Protein AF-0000000077585029 (afdb_homodimer)

Structure (mmCIF, N/CA/C/O backbone):
data_AF-0000000077585029-model_v1
#
loop_
_entity.id
_entity.type
_entity.pdbx_description
1 polymer 'Uncharacterized protein'
#
loop_
_atom_site.group_PDB
_atom_site.id
_atom_site.type_symbol
_atom_site.label_atom_id
_atom_site.label_alt_id
_atom_site.label_comp_id
_atom_site.label_asym_id
_atom_site.label_entity_id
_atom_site.label_seq_id
_atom_site.pdbx_PDB_ins_code
_atom_site.Cartn_x
_atom_site.Cartn_y
_atom_site.Cartn_z
_atom_site.occupancy
_atom_site.B_iso_or_equiv
_atom_site.auth_seq_id
_atom_site.auth_comp_id
_atom_site.auth_asym_id
_atom_site.auth_atom_id
_atom_site.pdbx_PDB_model_num
ATOM 1 N N . MET A 1 1 ? -7.781 -3.672 -4.668 1 48.88 1 MET A N 1
ATOM 2 C CA . MET A 1 1 ? -7.523 -4.082 -3.289 1 48.88 1 MET A CA 1
ATOM 3 C C . MET A 1 1 ? -6.812 -2.977 -2.518 1 48.88 1 MET A C 1
ATOM 5 O O . MET A 1 1 ? -7.254 -2.586 -1.435 1 48.88 1 MET A O 1
ATOM 9 N N . GLY A 1 2 ? -5.664 -2.312 -3.135 1 58.34 2 GLY A N 1
ATOM 10 C CA . GLY A 1 2 ? -4.977 -1.187 -2.525 1 58.34 2 GLY A CA 1
ATOM 11 C C . GLY A 1 2 ? -5.867 0.028 -2.342 1 58.34 2 GLY A C 1
ATOM 12 O O . GLY A 1 2 ? -5.73 0.763 -1.361 1 58.34 2 GLY A O 1
ATOM 13 N N . ILE A 1 3 ? -6.879 -0.051 -3.121 1 67.81 3 ILE A N 1
ATOM 14 C CA . ILE A 1 3 ? -7.781 1.095 -3.125 1 67.81 3 ILE A CA 1
ATOM 15 C C . ILE A 1 3 ? -8.727 1.01 -1.93 1 67.81 3 ILE A C 1
ATOM 17 O O . ILE A 1 3 ? -9 2.018 -1.271 1 67.81 3 ILE A O 1
ATOM 21 N N . GLY A 1 4 ? -8.953 -0.22 -1.551 1 87.44 4 GLY A N 1
ATOM 22 C CA . GLY A 1 4 ? -9.898 -0.397 -0.456 1 87.44 4 GLY A CA 1
ATOM 23 C C . GLY A 1 4 ? -9.344 0.056 0.883 1 87.44 4 GLY A C 1
ATOM 24 O O . GLY A 1 4 ? -10.008 0.798 1.612 1 87.44 4 GLY A O 1
ATOM 25 N N . ALA A 1 5 ? -8.141 -0.296 1.045 1 92.12 5 ALA A N 1
ATOM 26 C CA . ALA A 1 5 ? -7.523 0.082 2.314 1 92.12 5 ALA A CA 1
ATOM 27 C C . ALA A 1 5 ? -7.32 1.593 2.396 1 92.12 5 ALA A C 1
ATOM 29 O O . ALA A 1 5 ? -7.551 2.199 3.445 1 92.12 5 ALA A O 1
ATOM 30 N N . SER A 1 6 ? -6.914 2.119 1.333 1 93.81 6 SER A N 1
ATOM 31 C CA . SER A 1 6 ? -6.684 3.559 1.279 1 93.81 6 SER A CA 1
ATOM 32 C C . SER A 1 6 ? -7.973 4.332 1.551 1 93.81 6 SER A C 1
ATOM 34 O O . SER A 1 6 ? -7.965 5.316 2.291 1 93.81 6 SER A O 1
ATOM 36 N N . LYS A 1 7 ? -9.023 3.895 1.017 1 94.38 7 LYS A N 1
ATOM 37 C CA . LYS A 1 7 ? -10.32 4.539 1.221 1 94.38 7 LYS A CA 1
ATOM 38 C C . LYS A 1 7 ? -10.773 4.414 2.674 1 94.38 7 LYS A C 1
ATOM 40 O O . LYS A 1 7 ? -11.305 5.367 3.244 1 94.38 7 LYS A O 1
ATOM 45 N N . ARG A 1 8 ? -10.57 3.338 3.238 1 94.81 8 ARG A N 1
ATOM 46 C CA . ARG A 1 8 ? -10.945 3.121 4.63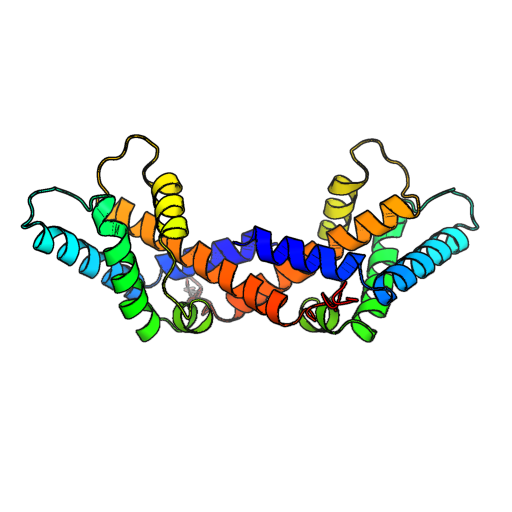3 1 94.81 8 ARG A CA 1
ATOM 47 C C . ARG A 1 8 ? -10.156 4.031 5.559 1 94.81 8 ARG A C 1
ATOM 49 O O . ARG A 1 8 ? -10.703 4.574 6.523 1 94.81 8 ARG A O 1
ATOM 56 N N . VAL A 1 9 ? -8.898 4.152 5.219 1 96.31 9 VAL A N 1
ATOM 57 C CA . VAL A 1 9 ? -8.047 5.047 6.004 1 96.31 9 VAL A CA 1
ATOM 58 C C . VAL A 1 9 ? -8.562 6.48 5.887 1 96.31 9 VAL A C 1
ATOM 60 O O . VAL A 1 9 ? -8.688 7.188 6.887 1 96.31 9 VAL A O 1
ATOM 63 N N . GLU A 1 10 ? -8.852 6.84 4.703 1 96.75 10 GLU A N 1
ATOM 64 C CA . GLU A 1 10 ? -9.367 8.18 4.445 1 96.75 10 GLU A CA 1
ATOM 65 C C . GLU A 1 10 ? -10.641 8.445 5.238 1 96.75 10 GLU A C 1
ATOM 67 O O . GLU A 1 10 ? -10.766 9.484 5.891 1 96.75 10 GLU A O 1
ATOM 72 N N . GLU A 1 11 ? -11.484 7.52 5.188 1 96.31 11 GLU A N 1
ATOM 73 C CA . GLU A 1 11 ? -12.75 7.652 5.891 1 96.31 11 GLU A CA 1
ATOM 74 C C . GLU A 1 11 ? -12.547 7.695 7.402 1 96.31 11 GLU A C 1
ATOM 76 O O . GLU A 1 11 ? -13.227 8.445 8.109 1 96.31 11 GLU A O 1
ATOM 81 N N . ALA A 1 12 ? -11.656 6.918 7.8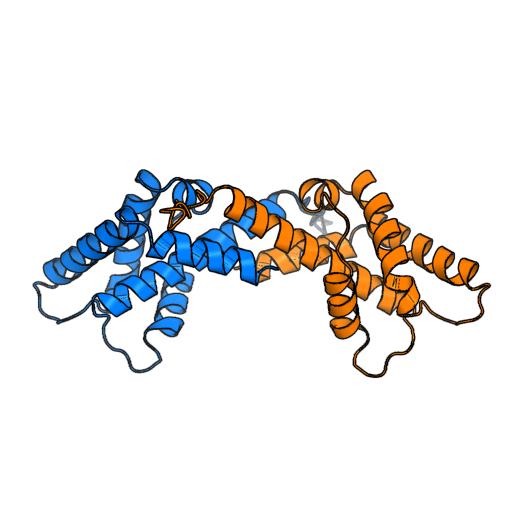24 1 96.25 12 ALA A N 1
ATOM 82 C CA . ALA A 1 12 ? -11.344 6.898 9.25 1 96.25 12 ALA A CA 1
ATOM 83 C C . ALA A 1 12 ? -10.82 8.258 9.719 1 96.25 12 ALA A C 1
ATOM 85 O O . ALA A 1 12 ? -11.188 8.727 10.797 1 96.25 12 ALA A O 1
ATOM 86 N N . LEU A 1 13 ? -10.023 8.859 8.93 1 97.25 13 LEU A N 1
ATOM 87 C CA . LEU A 1 13 ? -9.484 10.172 9.273 1 97.25 13 LEU A CA 1
ATOM 88 C C . LEU A 1 13 ? -10.578 11.234 9.25 1 97.25 13 LEU A C 1
ATOM 90 O O . LEU A 1 13 ? -10.727 12 10.203 1 97.25 13 LEU A O 1
ATOM 94 N N . ILE A 1 14 ? -11.375 11.211 8.266 1 97.19 14 ILE A N 1
ATOM 95 C CA . ILE A 1 14 ? -12.406 12.227 8.07 1 97.19 14 ILE A CA 1
ATOM 96 C C . ILE A 1 14 ? -13.445 12.125 9.18 1 97.19 14 ILE A C 1
ATOM 98 O O . ILE A 1 14 ? -13.961 13.148 9.641 1 97.19 14 ILE A O 1
ATOM 102 N N . SER A 1 15 ? -13.656 10.961 9.586 1 95.75 15 SER A N 1
ATOM 103 C CA . SER A 1 15 ? -14.711 10.75 10.57 1 95.75 15 SER A CA 1
ATOM 104 C C . SER A 1 15 ? -14.188 10.914 11.992 1 95.75 15 SER A C 1
ATOM 106 O O . SER A 1 15 ? -14.953 10.844 12.953 1 95.75 15 SER A O 1
ATOM 108 N N . SER A 1 16 ? -12.992 11.133 12.18 1 96.5 16 SER A N 1
ATOM 109 C CA . SER A 1 16 ? -12.375 11.234 13.492 1 96.5 16 SER A CA 1
ATOM 110 C C . SER A 1 16 ? -12.484 12.648 14.047 1 96.5 16 SER A C 1
ATOM 112 O O . SER A 1 16 ? -11.891 13.586 13.508 1 96.5 16 SER A O 1
ATOM 114 N N . PRO A 1 17 ? -13.156 12.797 15.125 1 96.94 17 PRO A N 1
ATOM 115 C CA . PRO A 1 17 ? -13.234 14.125 15.734 1 96.94 17 PRO A CA 1
ATOM 116 C C . PRO A 1 17 ? -11.867 14.648 16.188 1 96.94 17 PRO A C 1
ATOM 118 O O . PRO A 1 17 ? -11.625 15.852 16.141 1 96.94 17 PRO A O 1
ATOM 121 N N . VAL A 1 18 ? -11.023 13.711 16.578 1 97.12 18 VAL A N 1
ATOM 122 C CA . VAL A 1 18 ? -9.68 14.086 17.016 1 97.12 18 VAL A CA 1
ATOM 123 C C . VAL A 1 18 ? -8.906 14.656 15.82 1 97.12 18 VAL A C 1
ATOM 125 O O . VAL A 1 18 ? -8.188 15.656 15.961 1 97.12 18 VAL A O 1
ATOM 128 N N . PHE A 1 19 ? -9.078 14.055 14.711 1 98.19 19 PHE A N 1
ATOM 129 C CA . PHE A 1 19 ? -8.43 14.539 13.5 1 98.19 19 PHE A CA 1
ATOM 130 C C . PHE A 1 19 ? -8.938 15.922 13.125 1 98.19 19 PHE A C 1
ATOM 132 O O . PHE A 1 19 ? -8.148 16.812 12.82 1 98.19 19 PHE A O 1
ATOM 139 N N . ALA A 1 20 ? -10.164 16.109 13.195 1 98.19 20 ALA A N 1
ATOM 140 C CA . ALA A 1 20 ? -10.781 17.391 12.867 1 98.19 20 ALA A CA 1
ATOM 141 C C . ALA A 1 20 ? -10.297 18.484 13.805 1 98.19 20 ALA A C 1
ATOM 143 O O . ALA A 1 20 ? -9.938 19.578 13.359 1 98.19 20 ALA A O 1
ATOM 144 N N . ALA A 1 21 ? -10.289 18.125 15.016 1 98.56 21 ALA A N 1
ATOM 145 C CA . ALA A 1 21 ? -9.883 19.109 16.016 1 98.56 21 ALA A CA 1
ATOM 146 C C . ALA A 1 21 ? -8.414 19.5 15.828 1 98.56 21 ALA A C 1
ATOM 148 O O . ALA A 1 21 ? -8.062 20.672 15.961 1 98.56 21 ALA A O 1
ATOM 149 N N . ALA A 1 22 ? -7.582 18.531 15.547 1 98.62 22 ALA A N 1
ATOM 150 C CA . ALA A 1 22 ? -6.172 18.812 15.289 1 98.62 22 ALA A CA 1
ATOM 151 C C . ALA A 1 22 ? -6.004 19.734 14.078 1 98.62 22 ALA A C 1
ATOM 153 O O . ALA A 1 22 ? -5.207 20.672 14.109 1 98.62 22 ALA A O 1
ATOM 154 N N . CYS A 1 23 ? -6.758 19.484 13.094 1 98.81 23 CYS A N 1
ATOM 155 C CA . CYS A 1 23 ? -6.68 20.312 11.891 1 98.81 23 CYS A CA 1
ATOM 156 C C . CYS A 1 23 ? -7.105 21.734 12.188 1 98.81 23 CYS A C 1
ATOM 158 O O . CYS A 1 23 ? -6.449 22.688 11.75 1 98.81 23 CYS A O 1
ATOM 160 N N . GLU A 1 24 ? -8.148 21.859 12.883 1 98.75 24 GLU A N 1
ATOM 161 C CA . GLU A 1 24 ? -8.641 23.188 13.219 1 98.75 24 GLU A CA 1
ATOM 162 C C . GLU A 1 24 ? -7.641 23.953 14.07 1 98.75 24 GLU A C 1
ATOM 164 O O . GLU A 1 24 ? -7.375 25.125 13.82 1 98.75 24 GLU A O 1
ATOM 169 N N . SER A 1 25 ? -7.098 23.25 14.984 1 98.62 25 SER A N 1
ATOM 170 C CA . SER A 1 25 ? -6.129 23.891 15.875 1 98.62 25 SER A CA 1
ATOM 171 C C . SER A 1 25 ? -4.879 24.312 15.117 1 98.62 25 SER A C 1
ATOM 173 O O . SER A 1 25 ? -4.422 25.453 15.258 1 98.62 25 SER A O 1
ATOM 175 N N . VAL A 1 26 ? -4.316 23.5 14.336 1 98.75 26 VAL A N 1
ATOM 176 C CA . VAL A 1 26 ? -3.088 23.797 13.602 1 98.75 26 VAL A CA 1
ATOM 177 C C . VAL A 1 26 ? -3.359 24.875 12.555 1 98.75 26 VAL A C 1
ATOM 179 O O . VAL A 1 26 ? -2.52 25.75 12.32 1 98.75 26 VAL A O 1
ATOM 182 N N . TYR A 1 27 ? -4.508 24.828 12 1 98.56 27 TYR A N 1
ATOM 183 C CA . TYR A 1 27 ? -4.918 25.859 11.055 1 98.56 27 TYR A CA 1
ATOM 184 C C . TYR A 1 27 ? -4.91 27.234 11.711 1 98.56 27 TYR A C 1
ATOM 186 O O . TYR A 1 27 ? -4.305 28.172 11.188 1 98.56 27 TYR A O 1
ATOM 194 N N . GLU A 1 28 ? -5.52 27.297 12.828 1 98.25 28 GLU A N 1
ATOM 195 C CA . GLU A 1 28 ? -5.582 28.562 13.562 1 98.25 28 GLU A CA 1
ATOM 196 C C . GLU A 1 28 ? -4.191 29.031 13.977 1 98.25 28 GLU A C 1
ATOM 198 O O . GLU A 1 28 ? -3.891 30.219 13.93 1 98.25 28 GLU A O 1
ATOM 203 N N . ASP A 1 29 ? -3.389 28.078 14.398 1 98.19 29 ASP A N 1
ATOM 204 C CA . ASP A 1 29 ? -2.016 28.406 14.766 1 98.19 29 ASP A CA 1
ATOM 205 C C . ASP A 1 29 ? -1.262 29.016 13.594 1 98.19 29 ASP A C 1
ATOM 207 O O . ASP A 1 29 ? -0.496 29.969 13.766 1 98.19 29 ASP A O 1
ATOM 211 N N . CYS A 1 30 ? -1.471 28.484 12.438 1 98.06 30 CYS A N 1
ATOM 212 C CA . CYS A 1 30 ? -0.798 28.984 11.25 1 98.06 30 CYS A CA 1
ATOM 213 C C . CYS A 1 30 ? -1.229 30.422 10.945 1 98.06 30 CYS A C 1
ATOM 215 O O . CYS A 1 30 ? -0.399 31.266 10.609 1 98.06 30 CYS A O 1
ATOM 217 N N . LEU A 1 31 ? -2.49 30.672 11.078 1 97.81 31 LEU A N 1
ATOM 218 C CA . LEU A 1 31 ? -3.002 32 10.836 1 97.81 31 LEU A CA 1
ATOM 219 C C . LEU A 1 31 ? -2.475 33 11.875 1 97.81 31 LEU A C 1
ATOM 221 O O . LEU A 1 31 ? -2.068 34.094 11.531 1 97.81 31 LEU A O 1
ATOM 225 N N . ALA A 1 32 ? -2.488 32.531 13.086 1 97.31 32 ALA A N 1
ATOM 226 C CA . ALA A 1 32 ? -2.018 33.375 14.18 1 97.31 32 ALA A CA 1
ATOM 227 C C . ALA A 1 32 ? -0.542 33.719 14.008 1 97.31 32 ALA A C 1
ATOM 229 O O . ALA A 1 32 ? -0.131 34.875 14.258 1 97.31 32 ALA A O 1
ATOM 230 N N . GLU A 1 33 ? 0.246 32.75 13.594 1 96.38 33 GLU A N 1
ATOM 231 C CA . GLU A 1 33 ? 1.679 32.938 13.406 1 96.38 33 GLU A CA 1
ATOM 232 C C . GLU A 1 33 ? 1.948 33.969 12.312 1 96.38 33 GLU A C 1
ATOM 234 O O . GLU A 1 33 ? 2.949 34.688 12.359 1 96.38 33 GLU A O 1
ATOM 239 N N . ALA A 1 34 ? 1.009 34.062 11.398 1 94.56 34 ALA A N 1
ATOM 240 C CA . ALA A 1 34 ? 1.131 35.062 10.336 1 94.56 34 ALA A CA 1
ATOM 241 C C . ALA A 1 34 ? 0.378 36.344 10.688 1 94.56 34 ALA A C 1
ATOM 243 O O . ALA A 1 34 ? 0.151 37.188 9.82 1 94.56 34 ALA A O 1
ATOM 244 N N . GLN A 1 35 ? -0.011 36.375 11.945 1 94.25 35 GLN A N 1
ATOM 245 C CA . GLN A 1 35 ? -0.757 37.531 12.445 1 94.25 35 GLN A CA 1
ATOM 246 C C . GLN A 1 35 ? -2.014 37.781 11.617 1 94.25 35 GLN A C 1
ATOM 248 O O . GLN A 1 35 ? -2.393 38.938 11.375 1 94.25 35 GLN A O 1
ATOM 253 N N . HIS A 1 36 ? -2.58 36.719 11.156 1 92 36 HIS A N 1
ATOM 254 C CA . HIS A 1 36 ? -3.799 36.75 10.359 1 92 36 HIS A CA 1
ATOM 255 C C . HIS A 1 36 ? -3.625 37.625 9.117 1 92 36 HIS A C 1
ATOM 257 O O . HIS A 1 36 ? -4.574 38.281 8.672 1 92 36 HIS A O 1
ATOM 263 N N . ALA A 1 37 ? -2.436 37.688 8.594 1 92.06 37 ALA A N 1
ATOM 264 C CA . ALA A 1 37 ? -2.113 38.469 7.398 1 92.06 37 ALA A CA 1
ATOM 265 C C . ALA A 1 37 ? -2.75 37.844 6.156 1 92.06 37 ALA A C 1
ATOM 267 O O . ALA A 1 37 ? -2.949 38.531 5.152 1 92.06 37 ALA A O 1
ATOM 268 N N . PHE A 1 38 ? -3.104 36.594 6.23 1 91.06 38 PHE A N 1
ATOM 269 C CA . PHE A 1 38 ? -3.699 35.844 5.125 1 91.06 38 PHE A CA 1
ATOM 270 C C . PHE A 1 38 ? -4.973 35.156 5.57 1 91.06 38 PHE A C 1
ATOM 272 O O . PHE A 1 38 ? -5.125 34.812 6.746 1 91.06 38 PHE A O 1
ATOM 279 N N . ALA A 1 39 ? -5.828 34.875 4.688 1 90.44 39 ALA A N 1
ATOM 280 C CA . ALA A 1 39 ? -7.109 34.25 4.988 1 90.44 39 ALA A CA 1
ATOM 281 C C . ALA A 1 39 ? -6.969 32.75 5.066 1 90.44 39 ALA A C 1
ATOM 283 O O . ALA A 1 39 ? -7.887 32.031 5.512 1 90.44 39 ALA A O 1
ATOM 284 N N . GLY A 1 40 ? -5.68 32.219 4.668 1 96.25 40 GLY A N 1
ATOM 285 C CA . GLY A 1 40 ? -5.445 30.797 4.672 1 96.25 40 GLY A CA 1
ATOM 286 C C . GLY A 1 40 ? -3.996 30.422 4.926 1 96.25 40 GLY A C 1
ATOM 287 O O . GLY A 1 40 ? -3.156 31.297 5.145 1 96.25 40 GLY A O 1
ATOM 288 N N . VAL A 1 41 ? -3.76 29.172 4.973 1 97.56 41 VAL A N 1
ATOM 289 C CA . VAL A 1 41 ? -2.414 28.672 5.215 1 97.56 41 VAL A CA 1
ATOM 290 C C . VAL A 1 41 ? -1.613 28.688 3.916 1 97.56 41 VAL A C 1
ATOM 292 O O . VAL A 1 41 ? -2.051 28.141 2.9 1 97.56 41 VAL A O 1
ATOM 295 N N . ARG A 1 42 ? -0.502 29.281 3.99 1 96.12 42 ARG A N 1
ATOM 296 C CA . ARG A 1 42 ? 0.335 29.438 2.805 1 96.12 42 ARG A CA 1
ATOM 297 C C . ARG A 1 42 ? 1.227 28.219 2.609 1 96.12 42 ARG A C 1
ATOM 299 O O . ARG A 1 42 ? 1.537 27.5 3.568 1 96.12 42 ARG A O 1
ATOM 306 N N . PRO A 1 43 ? 1.688 28.031 1.343 1 95.19 43 PRO A N 1
ATOM 307 C CA . PRO A 1 43 ? 2.494 26.844 1.046 1 95.19 43 PRO A CA 1
ATOM 308 C C . PRO A 1 43 ? 3.754 26.75 1.904 1 95.19 43 PRO A C 1
ATOM 310 O O . PRO A 1 43 ? 4.133 25.672 2.344 1 95.19 43 PRO A O 1
ATOM 313 N N . TYR A 1 44 ? 4.383 27.844 2.24 1 94.81 44 TYR A N 1
ATOM 314 C CA . TYR A 1 44 ? 5.648 27.812 2.967 1 94.81 44 TYR A CA 1
ATOM 315 C C . TYR A 1 44 ? 5.43 27.438 4.426 1 94.81 44 TYR A C 1
ATOM 317 O O . TYR A 1 44 ? 6.379 27.078 5.129 1 94.81 44 TYR A O 1
ATOM 325 N N . GLN A 1 45 ? 4.184 27.484 4.879 1 97.62 45 GLN A N 1
ATOM 326 C CA . GLN A 1 45 ? 3.863 27.125 6.258 1 97.62 45 GLN A CA 1
ATOM 327 C C . GLN A 1 45 ? 3.604 25.625 6.398 1 97.62 45 GLN A C 1
ATOM 329 O O . GLN A 1 45 ? 3.576 25.109 7.512 1 97.62 45 GLN A O 1
ATOM 334 N N . LEU A 1 46 ? 3.416 24.969 5.324 1 97.81 46 LEU A N 1
ATOM 335 C CA . LEU A 1 46 ? 2.822 23.641 5.348 1 97.81 46 LEU A CA 1
ATOM 336 C C . LEU A 1 46 ? 3.791 22.625 5.945 1 97.81 46 LEU A C 1
ATOM 338 O O . LEU A 1 46 ? 3.367 21.625 6.535 1 97.81 46 LEU A O 1
ATOM 342 N N . GLY A 1 47 ? 5.059 22.828 5.797 1 98.25 47 GLY A N 1
ATOM 343 C CA . GLY A 1 47 ? 6.016 21.938 6.438 1 98.25 47 GLY A CA 1
ATOM 344 C C . GLY A 1 47 ? 5.875 21.906 7.949 1 98.25 47 GLY A C 1
ATOM 345 O O . GLY A 1 47 ? 5.766 20.828 8.539 1 98.25 47 GLY A O 1
ATOM 346 N N . ASP A 1 48 ? 5.836 23.078 8.492 1 98.25 48 ASP A N 1
ATOM 347 C CA . ASP A 1 48 ? 5.684 23.203 9.938 1 98.25 48 ASP A CA 1
ATOM 348 C C . ASP A 1 48 ? 4.301 22.734 10.383 1 98.25 48 ASP A C 1
ATOM 350 O O . ASP A 1 48 ? 4.164 22.094 11.43 1 98.25 48 ASP A O 1
ATOM 354 N N . ALA A 1 49 ? 3.318 23.047 9.602 1 98.75 49 ALA A N 1
ATOM 355 C CA . ALA A 1 49 ? 1.959 22.609 9.906 1 98.75 49 ALA A CA 1
ATOM 356 C C . ALA A 1 49 ? 1.876 21.078 9.953 1 98.75 49 ALA A C 1
ATOM 358 O O . ALA A 1 49 ? 1.258 20.516 10.859 1 98.75 49 ALA A O 1
ATOM 359 N N . ALA A 1 50 ? 2.527 20.453 9.039 1 98.81 50 ALA A N 1
ATOM 360 C CA . ALA A 1 50 ? 2.537 18.984 8.984 1 98.81 50 ALA A CA 1
ATOM 361 C C . ALA A 1 50 ? 3.221 18.406 10.211 1 98.81 50 ALA A C 1
ATOM 363 O O . ALA A 1 50 ? 2.762 17.391 10.766 1 98.81 50 ALA A O 1
ATOM 364 N N . ASP A 1 51 ? 4.27 19.031 10.641 1 98.75 51 ASP A N 1
ATOM 365 C CA . ASP A 1 51 ? 4.965 18.578 11.844 1 98.75 51 ASP A CA 1
ATOM 366 C C . ASP A 1 51 ? 4.059 18.672 13.07 1 98.75 51 ASP A C 1
ATOM 368 O O . ASP A 1 51 ? 4.027 17.766 13.898 1 98.75 51 ASP A O 1
ATOM 372 N N . ARG A 1 52 ? 3.357 19.734 13.156 1 98.75 52 ARG A N 1
ATOM 373 C CA . ARG A 1 52 ? 2.453 19.938 14.281 1 98.75 52 ARG A CA 1
ATOM 374 C C . ARG A 1 52 ? 1.3 18.938 14.242 1 98.75 52 ARG A C 1
ATOM 376 O O . ARG A 1 52 ? 0.904 18.406 15.281 1 98.75 52 ARG A O 1
ATOM 383 N N . LEU A 1 53 ? 0.789 18.75 13.039 1 98.88 53 LEU A N 1
ATOM 384 C CA . LEU A 1 53 ? -0.258 17.75 12.883 1 98.88 53 LEU A CA 1
ATOM 385 C C . LEU A 1 53 ? 0.242 16.375 13.32 1 98.88 53 LEU A C 1
ATOM 387 O O . LEU A 1 53 ? -0.453 15.648 14.039 1 98.88 53 LEU A O 1
ATOM 391 N N . HIS A 1 54 ? 1.396 16 12.891 1 98.88 54 HIS A N 1
ATOM 392 C CA . HIS A 1 54 ? 1.951 14.703 13.234 1 98.88 54 HIS A CA 1
ATOM 393 C C . HIS A 1 54 ? 2.082 14.547 14.742 1 98.88 54 HIS A C 1
ATOM 395 O O . HIS A 1 54 ? 1.725 13.5 15.297 1 98.88 54 HIS A O 1
ATOM 401 N N . ALA A 1 55 ? 2.605 15.562 15.383 1 98.62 55 ALA A N 1
ATOM 402 C CA . ALA A 1 55 ? 2.771 15.523 16.828 1 98.62 55 ALA A CA 1
ATOM 403 C C . ALA A 1 55 ? 1.43 15.32 17.531 1 98.62 55 ALA A C 1
ATOM 405 O O . ALA A 1 55 ? 1.307 14.477 18.422 1 98.62 55 ALA A O 1
ATOM 406 N N . ALA A 1 56 ? 0.439 16.062 17.078 1 98.38 56 ALA A N 1
ATOM 407 C CA . ALA A 1 56 ? -0.885 15.984 17.688 1 98.38 56 ALA A CA 1
ATOM 408 C C . ALA A 1 56 ? -1.521 14.625 17.422 1 98.38 56 ALA A C 1
ATOM 410 O O . ALA A 1 56 ? -2.053 13.992 18.344 1 98.38 56 ALA A O 1
ATOM 411 N N . LEU A 1 57 ? -1.381 14.203 16.266 1 98.38 57 LEU A N 1
ATOM 412 C CA . LEU A 1 57 ? -2.072 12.984 15.852 1 98.38 57 LEU A CA 1
ATOM 413 C C . LEU A 1 57 ? -1.349 11.75 16.375 1 98.38 57 LEU A C 1
ATOM 415 O O . LEU A 1 57 ? -1.985 10.742 16.703 1 98.38 57 LEU A O 1
ATOM 419 N N . SER A 1 58 ? -0.046 11.758 16.406 1 98.06 58 SER A N 1
ATOM 420 C CA . SER A 1 58 ? 0.715 10.625 16.938 1 98.06 58 SER A CA 1
ATOM 421 C C . SER A 1 58 ? 0.375 10.359 18.391 1 98.06 58 SER A C 1
ATOM 423 O O . SER A 1 58 ? 0.436 9.219 18.859 1 98.06 58 SER A O 1
ATOM 425 N N . HIS A 1 59 ? 0.022 11.352 19 1 96.56 59 HIS A N 1
ATOM 426 C CA . HIS A 1 59 ? -0.347 11.234 20.406 1 96.56 59 HIS A CA 1
ATOM 427 C C . HIS A 1 59 ? -1.758 10.672 20.562 1 96.56 59 HIS A C 1
ATOM 429 O O . HIS A 1 59 ? -2.018 9.875 21.453 1 96.56 59 HIS A O 1
ATOM 435 N N . SER A 1 60 ? -2.635 10.977 19.656 1 96.19 60 SER A N 1
ATOM 436 C CA . SER A 1 60 ? -4.055 10.781 19.922 1 96.19 60 SER A CA 1
ATOM 437 C C . SER A 1 60 ? -4.629 9.656 19.062 1 96.19 60 SER A C 1
ATOM 439 O O . SER A 1 60 ? -5.672 9.094 19.391 1 96.19 60 SER A O 1
ATOM 441 N N . LEU A 1 61 ? -3.996 9.398 17.891 1 96.06 61 LEU A N 1
ATOM 442 C CA . LEU A 1 61 ? -4.543 8.414 16.969 1 96.06 61 LEU A CA 1
ATOM 443 C C . LEU A 1 61 ? -3.598 7.227 16.812 1 96.06 61 LEU A C 1
ATOM 445 O O . LEU A 1 61 ? -2.551 7.336 16.172 1 96.06 61 LEU A O 1
ATOM 449 N N . PRO A 1 62 ? -3.965 6.094 17.344 1 95.44 62 PRO A N 1
ATOM 450 C CA . PRO A 1 62 ? -3.109 4.906 17.25 1 95.44 62 PRO A CA 1
ATOM 451 C C . PRO A 1 62 ? -2.725 4.578 15.812 1 95.44 62 PRO A C 1
ATOM 453 O O . PRO A 1 62 ? -1.607 4.121 15.555 1 95.44 62 PRO A O 1
ATOM 456 N N . LEU A 1 63 ? -3.619 4.848 14.844 1 95.62 63 LEU A N 1
ATOM 457 C CA . LEU A 1 63 ? -3.365 4.59 13.43 1 95.62 63 LEU A CA 1
ATOM 458 C C . LEU A 1 63 ? -2.15 5.371 12.945 1 95.62 63 LEU A C 1
ATOM 460 O O . LEU A 1 63 ? -1.306 4.828 12.227 1 95.62 63 LEU A O 1
ATOM 464 N N . VAL A 1 64 ? -2.07 6.602 13.336 1 97.62 64 VAL A N 1
ATOM 465 C CA . VAL A 1 64 ? -0.954 7.445 12.922 1 97.62 64 VAL A CA 1
ATOM 466 C C . VAL A 1 64 ? 0.302 7.059 13.703 1 97.62 64 VAL A C 1
ATOM 468 O O . VAL A 1 64 ? 1.387 6.945 13.125 1 97.62 64 VAL A O 1
ATOM 471 N N . ARG A 1 65 ? 0.172 6.785 14.953 1 97.25 65 ARG A N 1
ATOM 472 C CA . ARG A 1 65 ? 1.299 6.402 15.797 1 97.25 65 ARG A CA 1
ATOM 473 C C . ARG A 1 65 ? 1.974 5.141 15.266 1 97.25 65 ARG A C 1
ATOM 475 O O . ARG A 1 65 ? 3.203 5.043 15.273 1 97.25 65 ARG A O 1
ATOM 482 N N . ARG A 1 66 ? 1.226 4.266 14.805 1 96.44 66 ARG A N 1
ATOM 483 C CA . ARG A 1 66 ? 1.731 2.959 14.391 1 96.44 66 ARG A CA 1
ATOM 484 C C . ARG A 1 66 ? 2.355 3.023 13 1 96.44 66 ARG A C 1
ATOM 486 O O . ARG A 1 66 ? 3.412 2.436 12.766 1 96.44 66 ARG A O 1
ATOM 493 N N . TRP A 1 67 ? 1.726 3.764 12.164 1 96.62 67 TRP A N 1
ATOM 494 C CA . TRP A 1 67 ? 2.092 3.613 10.758 1 96.62 67 TRP A CA 1
ATOM 495 C C . TRP A 1 67 ? 2.9 4.812 10.273 1 96.62 67 TRP A C 1
ATOM 497 O O . TRP A 1 67 ? 3.518 4.766 9.203 1 96.62 67 TRP A O 1
ATOM 507 N N . VAL A 1 68 ? 2.936 5.836 11.094 1 97.5 68 VAL A N 1
ATOM 508 C CA . VAL A 1 68 ? 3.674 7.039 10.719 1 97.5 68 VAL A CA 1
ATOM 509 C C . VAL A 1 68 ? 4.594 7.461 11.867 1 97.5 68 VAL A C 1
ATOM 511 O O . VAL A 1 68 ? 4.391 8.508 12.477 1 97.5 68 VAL A O 1
ATOM 514 N N . PRO A 1 69 ? 5.629 6.742 12.055 1 96.81 69 PRO A N 1
ATOM 515 C CA . PRO A 1 69 ? 6.488 7 13.211 1 96.81 69 PRO A CA 1
ATOM 516 C C . PRO A 1 69 ? 7.277 8.305 13.086 1 96.81 69 PRO A C 1
ATOM 518 O O . PRO A 1 69 ? 7.699 8.875 14.094 1 96.81 69 PRO A O 1
ATOM 521 N N . LEU A 1 70 ? 7.488 8.727 11.859 1 97.56 70 LEU A N 1
ATOM 522 C CA . LEU A 1 70 ? 8.195 9.977 11.602 1 97.56 70 LEU A CA 1
ATOM 523 C C . LEU A 1 70 ? 7.309 10.961 10.836 1 97.56 70 LEU A C 1
ATOM 525 O O . LEU A 1 70 ? 6.438 10.547 10.07 1 97.56 70 LEU A O 1
ATOM 529 N N . PRO A 1 71 ? 7.539 12.195 11.039 1 98 71 PRO A N 1
ATOM 530 C CA . PRO A 1 71 ? 6.738 13.172 10.289 1 98 71 PRO A CA 1
ATOM 531 C C . PRO A 1 71 ? 6.93 13.055 8.781 1 98 71 PRO A C 1
ATOM 533 O O . PRO A 1 71 ? 8.031 12.758 8.32 1 98 71 PRO A O 1
ATOM 536 N N . PRO A 1 72 ? 5.871 13.297 8.039 1 97.56 72 PRO A N 1
ATOM 537 C CA . PRO A 1 72 ? 6.023 13.258 6.582 1 97.56 72 PRO A CA 1
ATOM 538 C C . PRO A 1 72 ? 7.059 14.258 6.07 1 97.56 72 PRO A C 1
ATOM 540 O O . PRO A 1 72 ? 7.07 15.414 6.5 1 97.56 72 PRO A O 1
ATOM 543 N N . PRO A 1 73 ? 7.906 13.82 5.227 1 96.75 73 PRO A N 1
ATOM 544 C CA . PRO A 1 73 ? 8.93 14.727 4.703 1 96.75 73 PRO A CA 1
ATOM 545 C C . PRO A 1 73 ? 8.352 15.812 3.801 1 96.75 73 PRO A C 1
ATOM 547 O O . PRO A 1 73 ? 7.223 15.695 3.328 1 96.75 73 PRO A O 1
ATOM 550 N N . ARG A 1 74 ? 9.109 16.781 3.447 1 96.62 74 ARG A N 1
ATOM 551 C CA . ARG A 1 74 ? 8.688 17.953 2.689 1 96.62 74 ARG A CA 1
ATOM 552 C C . ARG A 1 74 ? 8.172 17.562 1.308 1 96.62 74 ARG A C 1
ATOM 554 O O . ARG A 1 74 ? 7.23 18.156 0.794 1 96.62 74 ARG A O 1
ATOM 561 N N . GLN A 1 75 ? 8.797 16.578 0.723 1 95.81 75 GLN A N 1
ATOM 562 C CA . GLN A 1 75 ? 8.375 16.141 -0.606 1 95.81 75 GLN A CA 1
ATOM 563 C C . GLN A 1 75 ? 6.941 15.633 -0.591 1 95.81 75 GLN A C 1
ATOM 565 O O . GLN A 1 75 ? 6.176 15.883 -1.526 1 95.81 75 GLN A O 1
ATOM 570 N N . GLU A 1 76 ? 6.629 14.898 0.502 1 96.62 76 GLU A N 1
ATOM 571 C CA . GLU A 1 76 ? 5.273 14.375 0.63 1 96.62 76 GLU A CA 1
ATOM 572 C C . GLU A 1 76 ? 4.273 15.492 0.912 1 96.62 76 GLU A C 1
ATOM 574 O O . GLU A 1 76 ? 3.129 15.438 0.454 1 96.62 76 GLU A O 1
ATOM 579 N N . VAL A 1 77 ? 4.699 16.469 1.64 1 97.31 77 VAL A N 1
ATOM 580 C CA . VAL A 1 77 ? 3.869 17.641 1.927 1 97.31 77 VAL A CA 1
ATOM 581 C C . VAL A 1 77 ? 3.543 18.375 0.629 1 97.31 77 VAL A C 1
ATOM 583 O O . VAL A 1 77 ? 2.385 18.703 0.372 1 97.31 77 VAL A O 1
ATOM 586 N N . ASP A 1 78 ? 4.539 18.562 -0.202 1 94.44 78 ASP A N 1
ATOM 587 C CA . ASP A 1 78 ? 4.359 19.25 -1.475 1 94.44 78 ASP A CA 1
ATOM 588 C C . ASP A 1 78 ? 3.424 18.469 -2.396 1 94.44 78 ASP A C 1
ATOM 590 O O . ASP A 1 78 ? 2.576 19.062 -3.072 1 94.44 78 ASP A O 1
ATOM 594 N N . LYS A 1 79 ? 3.543 17.172 -2.406 1 94.69 79 LYS A N 1
ATOM 595 C CA . LYS A 1 79 ? 2.68 16.328 -3.23 1 94.69 79 LYS A CA 1
ATOM 596 C C . LYS A 1 79 ? 1.221 16.453 -2.795 1 94.69 79 LYS A C 1
ATOM 598 O O . LYS A 1 79 ? 0.325 16.562 -3.631 1 94.69 79 LYS A O 1
ATOM 603 N N . ALA A 1 80 ? 1.062 16.375 -1.485 1 96.25 80 ALA A N 1
ATOM 604 C CA . ALA A 1 80 ? -0.296 16.469 -0.96 1 96.25 80 ALA A CA 1
ATOM 605 C C . ALA A 1 80 ? -0.923 17.812 -1.315 1 96.25 80 ALA A C 1
ATOM 607 O O . ALA A 1 80 ? -2.096 17.891 -1.694 1 96.25 80 ALA A O 1
ATOM 608 N N . PHE A 1 81 ? -0.134 18.859 -1.208 1 96.12 81 PHE A N 1
ATOM 609 C CA . PHE A 1 81 ? -0.621 20.188 -1.549 1 96.12 81 PHE A CA 1
ATOM 610 C C . PHE A 1 81 ? -1.033 20.25 -3.014 1 96.12 81 PHE A C 1
ATOM 612 O O . PHE A 1 81 ? -2.113 20.75 -3.338 1 96.12 81 PHE A O 1
ATOM 619 N N . CYS A 1 82 ? -0.24 19.75 -3.912 1 94.56 82 CYS A N 1
ATOM 620 C CA . CYS A 1 82 ? -0.511 19.781 -5.344 1 94.56 82 CYS A CA 1
ATOM 621 C C . CYS A 1 82 ? -1.776 19 -5.676 1 94.56 82 CYS A C 1
ATOM 623 O O . CYS A 1 82 ? -2.541 19.391 -6.559 1 94.56 82 CYS A O 1
ATOM 625 N N . ARG A 1 83 ? -2.002 18 -4.938 1 93.75 83 ARG A N 1
ATOM 626 C CA . ARG A 1 83 ? -3.154 17.141 -5.199 1 93.75 83 ARG A CA 1
ATOM 627 C C . ARG A 1 83 ? -4.453 17.828 -4.785 1 93.75 83 ARG A C 1
ATOM 629 O O . ARG A 1 83 ? -5.484 17.656 -5.438 1 93.75 83 ARG A O 1
ATOM 636 N N . VAL A 1 84 ? -4.371 18.578 -3.787 1 94.44 84 VAL A N 1
ATOM 637 C CA . VAL A 1 84 ? -5.586 19.141 -3.213 1 94.44 84 VAL A CA 1
ATOM 638 C C . VAL A 1 84 ? -5.832 20.531 -3.807 1 94.44 84 VAL A C 1
ATOM 640 O O . VAL A 1 84 ? -6.969 20.875 -4.133 1 94.44 84 VAL A O 1
ATOM 643 N N . ALA A 1 85 ? -4.871 21.484 -3.713 1 88.31 85 ALA A N 1
ATOM 644 C CA . ALA A 1 85 ? -5.035 22.891 -4.039 1 88.31 85 ALA A CA 1
ATOM 645 C C . ALA A 1 85 ? -4.922 23.125 -5.543 1 88.31 85 ALA A C 1
ATOM 647 O O . ALA A 1 85 ? -5.48 24.094 -6.07 1 88.31 85 ALA A O 1
ATOM 648 N N . GLY A 1 86 ? -4.434 22.188 -6.355 1 77.38 86 GLY A N 1
ATOM 649 C CA . GLY A 1 86 ? -4.203 22.453 -7.77 1 77.38 86 GLY A CA 1
ATOM 650 C C . GLY A 1 86 ? -3.123 23.484 -8.016 1 77.38 86 GLY A C 1
ATOM 651 O O . GLY A 1 86 ? -2.678 24.156 -7.086 1 77.38 86 GLY A O 1
ATOM 652 N N . ALA A 1 87 ? -2.717 23.828 -9.086 1 71.94 87 ALA A N 1
ATOM 653 C CA . ALA A 1 87 ? -1.591 24.656 -9.516 1 71.94 87 ALA A CA 1
ATOM 654 C C . ALA A 1 87 ? -1.844 26.125 -9.203 1 71.94 87 ALA A C 1
ATOM 656 O O . ALA A 1 87 ? -0.903 26.891 -8.953 1 71.94 87 ALA A O 1
ATOM 657 N N . SER A 1 88 ? -2.973 26.516 -8.953 1 77.69 88 SER A N 1
ATOM 658 C CA . SER A 1 88 ? -3.236 27.938 -8.883 1 77.69 88 SER A CA 1
ATOM 659 C C . SER A 1 88 ? -3.582 28.375 -7.457 1 77.69 88 SER A C 1
ATOM 661 O O . SER A 1 88 ? -3.777 29.562 -7.188 1 77.69 88 SER A O 1
ATOM 663 N N . ALA A 1 89 ? -3.525 27.484 -6.562 1 81.25 89 ALA A N 1
ATOM 664 C CA . ALA A 1 89 ? -3.943 27.844 -5.211 1 81.25 89 ALA A CA 1
ATOM 665 C C . ALA A 1 89 ? -2.811 28.531 -4.453 1 81.25 89 ALA A C 1
ATOM 667 O O . ALA A 1 89 ? -1.655 28.109 -4.535 1 81.25 89 ALA A O 1
ATOM 668 N N . ASP A 1 90 ? -3.137 29.672 -3.828 1 88.88 90 ASP A N 1
ATOM 669 C CA . ASP A 1 90 ? -2.117 30.406 -3.094 1 88.88 90 ASP A CA 1
ATOM 670 C C . ASP A 1 90 ? -2.191 30.125 -1.598 1 88.88 90 ASP A C 1
ATOM 672 O O . ASP A 1 90 ? -1.249 30.406 -0.856 1 88.88 90 ASP A O 1
ATOM 676 N N . ALA A 1 91 ? -3.293 29.656 -1.154 1 93.88 91 ALA A N 1
ATOM 677 C CA . ALA A 1 91 ? -3.484 29.344 0.259 1 93.88 91 ALA A CA 1
ATOM 678 C C . ALA A 1 91 ? -4.574 28.281 0.444 1 93.88 91 ALA A C 1
ATOM 680 O O . ALA A 1 91 ? -5.41 28.094 -0.439 1 93.88 91 ALA A O 1
ATOM 681 N N . LEU A 1 92 ? -4.566 27.672 1.624 1 96.81 92 LEU A N 1
ATOM 682 C CA . LEU A 1 92 ? -5.594 26.703 1.964 1 96.81 92 LEU A CA 1
ATOM 683 C C . LEU A 1 92 ? -6.527 27.234 3.043 1 96.81 92 LEU A C 1
ATOM 685 O O . LEU A 1 92 ? -6.082 27.562 4.148 1 96.81 92 LEU A O 1
ATOM 689 N N . HIS A 1 93 ? -7.75 27.312 2.645 1 96.31 93 HIS A N 1
ATOM 690 C CA . HIS A 1 93 ? -8.734 27.547 3.695 1 96.31 93 HIS A CA 1
ATOM 691 C C . HIS A 1 93 ? -9.031 26.281 4.477 1 96.31 93 HIS A C 1
ATOM 693 O O . HIS A 1 93 ? -8.508 25.203 4.152 1 96.31 93 HIS A O 1
ATOM 699 N N . LEU A 1 94 ? -9.805 26.422 5.492 1 97.44 94 LEU A N 1
ATOM 700 C CA . LEU A 1 94 ? -9.938 25.344 6.461 1 97.44 94 LEU A CA 1
ATOM 701 C C . LEU A 1 94 ? -10.414 24.062 5.785 1 97.44 94 LEU A C 1
ATOM 703 O O . LEU A 1 94 ? -9.836 23 5.988 1 97.44 94 LEU A O 1
ATOM 707 N N . PRO A 1 95 ? -11.445 24.094 4.883 1 96.38 95 PRO A N 1
ATOM 708 C CA . PRO A 1 95 ? -11.867 22.844 4.25 1 96.38 95 PRO A CA 1
ATOM 709 C C . PRO A 1 95 ? -10.766 22.219 3.402 1 96.38 95 PRO A C 1
ATOM 711 O O . PRO A 1 95 ? -10.594 20.984 3.422 1 96.38 95 PRO A O 1
ATOM 714 N N . GLU A 1 96 ? -10.023 23.078 2.73 1 96.56 96 GLU A N 1
ATOM 715 C CA . GLU A 1 96 ? -8.914 22.578 1.919 1 96.56 96 GLU A CA 1
ATOM 716 C C . GLU A 1 96 ? -7.77 22.078 2.795 1 96.56 96 GLU A C 1
ATOM 718 O O . GLU A 1 96 ? -7.074 21.125 2.43 1 96.56 96 GLU A O 1
ATOM 723 N N . PHE A 1 97 ? -7.555 22.75 3.91 1 98.06 97 PHE A N 1
ATOM 724 C CA . PHE A 1 97 ? -6.504 22.328 4.832 1 98.06 97 PHE A CA 1
ATOM 725 C C . PHE A 1 97 ? -6.797 20.953 5.398 1 98.06 97 PHE A C 1
ATOM 727 O O . PHE A 1 97 ? -5.895 20.109 5.512 1 98.06 97 PHE A O 1
ATOM 734 N N . LYS A 1 98 ? -8.055 20.734 5.684 1 98.5 98 LYS A N 1
ATOM 735 C CA . LYS A 1 98 ? -8.453 19.406 6.156 1 98.5 98 LYS A CA 1
ATOM 736 C C . LYS A 1 98 ? -8.25 18.359 5.07 1 98.5 98 LYS A C 1
ATOM 738 O O . LYS A 1 98 ? -7.785 17.25 5.355 1 98.5 98 LYS A O 1
ATOM 743 N N . ALA A 1 99 ? -8.586 18.703 3.879 1 98.12 99 ALA A N 1
ATOM 744 C CA . ALA A 1 99 ? -8.383 17.797 2.75 1 98.12 99 ALA A CA 1
ATOM 745 C C . ALA A 1 99 ? -6.898 17.5 2.551 1 98.12 99 ALA A C 1
ATOM 747 O O . ALA A 1 99 ? -6.52 16.359 2.287 1 98.12 99 ALA A O 1
ATOM 748 N N . PHE A 1 100 ? -6.094 18.531 2.691 1 98 100 PHE A N 1
ATOM 749 C CA . PHE A 1 100 ? -4.645 18.406 2.611 1 98 100 PHE A CA 1
ATOM 750 C C . PHE A 1 100 ? -4.129 17.453 3.682 1 98 100 PHE A C 1
ATOM 752 O O . PHE A 1 100 ? -3.338 16.547 3.391 1 98 100 PHE A O 1
ATOM 759 N N . ALA A 1 101 ? -4.535 17.672 4.879 1 98.81 101 ALA A N 1
ATOM 760 C CA . ALA A 1 101 ? -4.109 16.828 5.984 1 98.81 101 ALA A CA 1
ATOM 761 C C . ALA A 1 101 ? -4.539 15.375 5.758 1 98.81 101 ALA A C 1
ATOM 763 O O . ALA A 1 101 ? -3.754 14.445 5.977 1 98.81 101 ALA A O 1
ATOM 764 N N . THR A 1 102 ? -5.754 15.203 5.281 1 98.69 102 THR A N 1
ATOM 765 C CA . THR A 1 102 ? -6.27 13.867 5.004 1 98.69 102 THR A CA 1
ATOM 766 C C . THR A 1 102 ? -5.418 13.172 3.943 1 98.69 102 THR A C 1
ATOM 768 O O . THR A 1 102 ? -5.008 12.023 4.125 1 98.69 102 THR A O 1
ATOM 771 N N . GLU A 1 103 ? -5.113 13.852 2.898 1 98.19 103 GLU A N 1
ATOM 772 C CA . GLU A 1 103 ? -4.289 13.312 1.823 1 98.19 103 GLU A CA 1
ATOM 773 C C . GLU A 1 103 ? -2.895 12.953 2.326 1 98.19 103 GLU A C 1
ATOM 775 O O . GLU A 1 103 ? -2.373 11.883 2.012 1 98.19 103 GLU A O 1
ATOM 780 N N . LEU A 1 104 ? -2.336 13.82 3.064 1 98.5 104 LEU A N 1
ATOM 781 C CA . LEU A 1 104 ? -0.973 13.656 3.559 1 98.5 104 LEU A CA 1
ATOM 782 C C . LEU A 1 104 ? -0.863 12.438 4.461 1 98.5 104 LEU A C 1
ATOM 784 O O . LEU A 1 104 ? 0.014 11.594 4.27 1 98.5 104 LEU A O 1
ATOM 788 N N . PHE A 1 105 ? -1.75 12.305 5.352 1 98.5 105 PHE A N 1
ATOM 789 C CA . PHE A 1 105 ? -1.603 11.242 6.344 1 98.5 105 PHE A CA 1
ATOM 790 C C . PHE A 1 105 ? -2.139 9.922 5.809 1 98.5 105 PHE A C 1
ATOM 792 O O . PHE A 1 105 ? -1.646 8.852 6.172 1 98.5 105 PHE A O 1
ATOM 799 N N . ARG A 1 106 ? -3.145 9.992 4.945 1 97.38 106 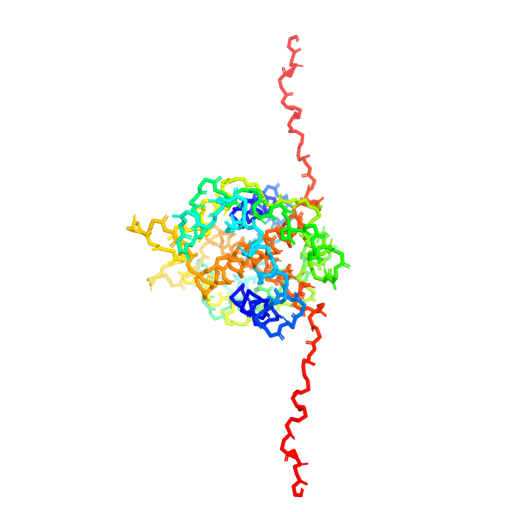ARG A N 1
ATOM 800 C CA . ARG A 1 106 ? -3.521 8.766 4.25 1 97.38 106 ARG A CA 1
ATOM 801 C C . ARG A 1 106 ? -2.336 8.18 3.494 1 97.38 106 ARG A C 1
ATOM 803 O O . ARG A 1 106 ? -2.035 6.988 3.629 1 97.38 106 ARG A O 1
ATOM 810 N N . ALA A 1 107 ? -1.687 9.047 2.762 1 96.69 107 ALA A N 1
ATOM 811 C CA . ALA A 1 107 ? -0.532 8.609 1.983 1 96.69 107 ALA A CA 1
ATOM 812 C C . ALA A 1 107 ? 0.584 8.102 2.893 1 96.69 107 ALA A C 1
ATOM 814 O O . ALA A 1 107 ? 1.236 7.102 2.588 1 96.69 107 ALA A O 1
ATOM 815 N N . ALA A 1 108 ? 0.794 8.805 3.955 1 97.5 108 ALA A N 1
ATOM 816 C CA . ALA A 1 108 ? 1.857 8.43 4.883 1 97.5 108 ALA A CA 1
ATOM 817 C C . ALA A 1 108 ? 1.568 7.07 5.523 1 97.5 108 ALA A C 1
ATOM 819 O O . ALA A 1 108 ? 2.473 6.25 5.684 1 97.5 108 ALA A O 1
ATOM 820 N N . ILE A 1 109 ? 0.363 6.855 5.891 1 96.88 109 ILE A N 1
ATOM 821 C CA . ILE A 1 109 ? -0.038 5.594 6.504 1 96.88 109 ILE A CA 1
ATOM 822 C C . ILE A 1 109 ? 0.154 4.453 5.508 1 96.88 109 ILE A C 1
ATOM 824 O O . ILE A 1 109 ? 0.739 3.42 5.844 1 96.88 109 ILE A O 1
ATOM 828 N N . MET A 1 110 ? -0.263 4.668 4.316 1 95 110 MET A N 1
ATOM 829 C CA . MET A 1 110 ? -0.105 3.637 3.295 1 95 110 MET A CA 1
ATOM 830 C C . MET A 1 110 ? 1.371 3.365 3.021 1 95 110 MET A C 1
ATOM 832 O O . MET A 1 110 ? 1.762 2.223 2.779 1 95 110 MET A O 1
ATOM 836 N N . ALA A 1 111 ? 2.139 4.43 3.033 1 94.56 111 ALA A N 1
ATOM 837 C CA . ALA A 1 111 ? 3.58 4.266 2.861 1 94.56 111 ALA A CA 1
ATOM 838 C C . ALA A 1 111 ? 4.18 3.459 4.012 1 94.56 111 ALA A C 1
ATOM 840 O O . ALA A 1 111 ? 5.082 2.643 3.801 1 94.56 111 ALA A O 1
ATOM 841 N N . GLY A 1 112 ? 3.664 3.75 5.176 1 95.5 112 GLY A N 1
ATOM 842 C CA . GLY A 1 112 ? 4.109 2.975 6.32 1 95.5 112 GLY A CA 1
ATOM 843 C C . GLY A 1 112 ? 3.834 1.489 6.18 1 95.5 112 GLY A C 1
ATOM 844 O O . GLY A 1 112 ? 4.672 0.661 6.543 1 95.5 112 GLY A O 1
ATOM 845 N N . ALA A 1 113 ? 2.723 1.188 5.707 1 94.44 113 ALA A N 1
ATOM 846 C CA . ALA A 1 113 ? 2.373 -0.205 5.445 1 94.44 113 ALA A CA 1
ATOM 847 C C . ALA A 1 113 ? 3.348 -0.838 4.457 1 94.44 113 ALA A C 1
ATOM 849 O O . ALA A 1 113 ? 3.801 -1.968 4.66 1 94.44 113 ALA A O 1
ATOM 850 N N . GLY A 1 114 ? 3.633 -0.166 3.404 1 94.88 114 GLY A N 1
ATOM 851 C CA . GLY A 1 114 ? 4.617 -0.645 2.447 1 94.88 114 GLY A CA 1
ATOM 852 C C . GLY A 1 114 ? 5.996 -0.838 3.053 1 94.88 114 GLY A C 1
ATOM 853 O O . GLY A 1 114 ? 6.68 -1.815 2.748 1 94.88 114 GLY A O 1
ATOM 854 N N . ALA A 1 115 ? 6.355 0.076 3.932 1 94.19 115 ALA A N 1
ATOM 855 C CA . ALA A 1 115 ? 7.66 -0.016 4.582 1 94.19 115 ALA A CA 1
ATOM 856 C C . ALA A 1 115 ? 7.738 -1.25 5.477 1 94.19 115 ALA A C 1
ATOM 858 O O . ALA A 1 115 ? 8.805 -1.863 5.605 1 94.19 115 ALA A O 1
ATOM 859 N N . ALA A 1 116 ? 6.652 -1.513 6.078 1 94.06 116 ALA A N 1
ATOM 860 C CA . ALA A 1 116 ? 6.613 -2.709 6.914 1 94.06 116 ALA A CA 1
ATOM 861 C C . ALA A 1 116 ? 6.902 -3.963 6.094 1 94.06 116 ALA A C 1
ATOM 863 O O . ALA A 1 116 ? 7.59 -4.875 6.562 1 94.06 116 ALA A O 1
ATOM 864 N N . VAL A 1 117 ? 6.434 -4 4.887 1 94.94 117 VAL A N 1
ATOM 865 C CA . VAL A 1 117 ? 6.695 -5.109 3.973 1 94.94 117 VAL A CA 1
ATOM 866 C C . VAL A 1 117 ? 8.18 -5.129 3.6 1 94.94 117 VAL A C 1
ATOM 868 O O . VAL A 1 117 ? 8.828 -6.172 3.689 1 94.94 117 VAL A O 1
ATOM 871 N N . ALA A 1 118 ? 8.68 -4.012 3.248 1 93.81 118 ALA A N 1
ATOM 872 C CA . ALA A 1 118 ? 10.047 -3.896 2.746 1 93.81 118 ALA A CA 1
ATOM 873 C C . ALA A 1 118 ? 11.062 -4.289 3.816 1 93.81 118 ALA A C 1
ATOM 875 O O . ALA A 1 118 ? 12.133 -4.812 3.502 1 93.81 118 ALA A O 1
ATOM 876 N N . ARG A 1 119 ? 10.719 -4.039 5.008 1 92.88 119 ARG A N 1
ATOM 877 C CA . ARG A 1 119 ? 11.617 -4.336 6.113 1 92.88 119 ARG A CA 1
ATOM 878 C C . ARG A 1 119 ? 11.844 -5.84 6.25 1 92.88 119 ARG A C 1
ATOM 880 O O . ARG A 1 119 ? 12.82 -6.273 6.852 1 92.88 119 ARG A O 1
ATOM 887 N N . ARG A 1 120 ? 11.016 -6.605 5.645 1 91.56 120 ARG A N 1
ATOM 888 C CA . ARG A 1 120 ? 11.109 -8.055 5.77 1 91.56 120 ARG A CA 1
ATOM 889 C C . ARG A 1 120 ? 11.82 -8.664 4.566 1 91.56 120 ARG A C 1
ATOM 891 O O . ARG A 1 120 ? 11.914 -9.891 4.449 1 91.56 120 ARG A O 1
ATOM 898 N N . ILE A 1 121 ? 12.227 -7.871 3.668 1 92.56 121 ILE A N 1
ATOM 899 C CA . ILE A 1 121 ? 12.992 -8.312 2.506 1 92.56 121 ILE A CA 1
ATOM 900 C C . ILE A 1 121 ? 14.484 -8.25 2.82 1 92.56 121 ILE A C 1
ATOM 902 O O . ILE A 1 121 ? 15.016 -7.191 3.174 1 92.56 121 ILE A O 1
ATOM 906 N N . PRO A 1 122 ? 15.156 -9.477 2.773 1 81.25 122 PRO A N 1
ATOM 907 C CA . PRO A 1 122 ? 16.594 -9.461 3.037 1 81.25 122 PRO A CA 1
ATOM 908 C C . PRO A 1 122 ? 17.359 -8.508 2.117 1 81.25 122 PRO A C 1
ATOM 910 O O . PRO A 1 122 ? 17 -8.359 0.948 1 81.25 122 PRO A O 1
ATOM 913 N N . ILE A 1 123 ? 18.297 -7.715 2.572 1 73.75 123 ILE A N 1
ATOM 914 C CA . ILE A 1 123 ? 19.125 -6.797 1.795 1 73.75 123 ILE A CA 1
ATOM 915 C C . ILE A 1 123 ? 20.156 -7.586 0.981 1 73.75 123 ILE A C 1
ATOM 917 O O . ILE A 1 123 ? 20.875 -8.414 1.528 1 73.75 123 ILE A O 1
ATOM 921 N N . GLY A 1 124 ? 19.859 -8.18 -0.082 1 56.56 124 GLY A N 1
ATOM 922 C CA . GLY A 1 124 ? 20.859 -8.875 -0.869 1 56.56 124 GLY A CA 1
ATOM 923 C C . GLY A 1 124 ? 22.266 -8.305 -0.686 1 56.56 124 GLY A C 1
ATOM 924 O O . GLY A 1 124 ? 22.422 -7.191 -0.192 1 56.56 124 GLY A O 1
ATOM 925 N N . ASP A 1 125 ? 23.328 -9.344 -0.861 1 48.44 125 ASP A N 1
ATOM 926 C CA . ASP A 1 125 ? 24.75 -9.008 -0.862 1 48.44 125 ASP A CA 1
ATOM 927 C C . ASP A 1 125 ? 25.031 -7.824 -1.781 1 48.44 125 ASP A C 1
ATOM 929 O O . ASP A 1 125 ? 24.969 -7.949 -3.006 1 48.44 125 ASP A O 1
ATOM 933 N N . ARG A 1 126 ? 24.641 -6.766 -1.738 1 42.38 126 ARG A N 1
ATOM 934 C CA . ARG A 1 126 ? 25.547 -5.781 -2.326 1 42.38 126 ARG A CA 1
ATOM 935 C C . ARG A 1 126 ? 26.984 -6.082 -1.967 1 42.38 126 ARG A C 1
ATOM 937 O O . ARG A 1 126 ? 27.625 -5.336 -1.212 1 42.38 126 ARG A O 1
ATOM 944 N N . ARG A 1 127 ? 27.422 -7.191 -1.39 1 37.72 127 ARG A N 1
ATOM 945 C CA . ARG A 1 127 ? 28.875 -7.363 -1.453 1 37.72 127 ARG A CA 1
ATOM 946 C C . ARG A 1 127 ? 29.359 -7.383 -2.898 1 37.72 127 ARG A C 1
ATOM 948 O O . ARG A 1 127 ? 29.344 -8.43 -3.549 1 37.72 127 ARG A O 1
ATOM 955 N N . CYS A 1 128 ? 29.031 -6.637 -3.828 1 31.38 128 CYS A N 1
ATOM 956 C CA . CYS A 1 128 ? 29.953 -6.621 -4.953 1 31.38 128 CYS A CA 1
ATOM 957 C C . CYS A 1 128 ? 31.391 -6.738 -4.473 1 31.38 128 CYS A C 1
ATOM 959 O O . CYS A 1 128 ? 31.656 -6.723 -3.268 1 31.38 128 CYS A O 1
ATOM 961 N N . TRP A 1 129 ? 32.438 -5.801 -5.312 1 29.75 129 TRP A N 1
ATOM 962 C CA . TRP A 1 129 ? 33.781 -5.566 -5.824 1 29.75 129 TRP A CA 1
ATOM 963 C C . TRP A 1 129 ? 34.719 -5.086 -4.715 1 29.75 129 TRP A C 1
ATOM 965 O O . TRP A 1 129 ? 35.688 -4.402 -4.984 1 29.75 129 TRP A O 1
ATOM 975 N N . GLY A 1 130 ? 34.406 -5.062 -3.561 1 29.39 130 GLY A N 1
ATOM 976 C CA . GLY A 1 130 ? 35.719 -4.68 -3.041 1 29.39 130 GLY A CA 1
ATOM 977 C C . GLY A 1 130 ? 36.781 -5.746 -3.234 1 29.39 130 GLY A C 1
ATOM 978 O O . GLY A 1 130 ? 36.906 -6.668 -2.424 1 29.39 130 GLY A O 1
ATOM 979 N N . GLY A 1 131 ? 36.875 -6.301 -4.578 1 26.58 131 GLY A N 1
ATOM 980 C CA . GLY A 1 131 ? 38.188 -6.895 -4.852 1 26.58 131 GLY A CA 1
ATOM 981 C C . GLY A 1 131 ? 39.312 -6.121 -4.242 1 26.58 131 GLY A C 1
ATOM 982 O O . GLY A 1 131 ? 40.156 -6.688 -3.521 1 26.58 131 GLY A O 1
ATOM 983 N N . GLY A 1 132 ? 39.875 -4.969 -5.016 1 21.75 132 GLY A N 1
ATOM 984 C CA . GLY A 1 132 ? 41.25 -4.531 -4.801 1 21.75 132 GLY A CA 1
ATOM 985 C C . GLY A 1 132 ? 41.5 -3.994 -3.404 1 21.75 132 GLY A C 1
ATOM 986 O O . GLY A 1 132 ? 40.562 -3.648 -2.693 1 21.75 132 GLY A O 1
ATOM 987 N N . MET B 1 1 ? 6.316 6.988 -2.645 1 48.56 1 MET B N 1
ATOM 988 C CA . MET B 1 1 ? 6.641 6.168 -1.479 1 48.56 1 MET B CA 1
ATOM 989 C C . MET B 1 1 ? 6.09 4.754 -1.636 1 48.56 1 MET B C 1
ATOM 991 O O . MET B 1 1 ? 6.824 3.777 -1.477 1 48.56 1 MET B O 1
ATOM 995 N N . GLY B 1 2 ? 4.711 4.602 -2.084 1 58.66 2 GLY B N 1
ATOM 996 C CA . GLY B 1 2 ? 4.121 3.301 -2.354 1 58.66 2 GLY B CA 1
ATOM 997 C C . GLY B 1 2 ? 4.805 2.555 -3.482 1 58.66 2 GLY B C 1
ATOM 998 O O . GLY B 1 2 ? 4.918 1.327 -3.443 1 58.66 2 GLY B O 1
ATOM 999 N N . ILE B 1 3 ? 5.48 3.357 -4.203 1 68.25 3 ILE B N 1
ATOM 1000 C CA . ILE B 1 3 ? 6.117 2.793 -5.387 1 68.25 3 ILE B CA 1
ATOM 1001 C C . ILE B 1 3 ? 7.426 2.109 -4.988 1 68.25 3 ILE B C 1
ATOM 1003 O O . ILE B 1 3 ? 7.738 1.024 -5.484 1 68.25 3 ILE B O 1
ATOM 1007 N N . GLY B 1 4 ? 7.996 2.648 -3.939 1 87.69 4 GLY B N 1
ATOM 1008 C CA . GLY B 1 4 ? 9.273 2.096 -3.525 1 87.69 4 GLY B CA 1
ATOM 1009 C C . GLY B 1 4 ? 9.156 0.701 -2.941 1 87.69 4 GLY B C 1
ATOM 1010 O O . GLY B 1 4 ? 9.898 -0.204 -3.332 1 87.69 4 GLY B O 1
ATOM 1011 N N . ALA B 1 5 ? 8.164 0.603 -2.145 1 92.12 5 ALA B N 1
ATOM 1012 C CA . ALA B 1 5 ? 7.977 -0.702 -1.516 1 92.12 5 ALA B CA 1
ATOM 1013 C C . ALA B 1 5 ? 7.562 -1.752 -2.543 1 92.12 5 ALA B C 1
ATOM 1015 O O . ALA B 1 5 ? 8.039 -2.891 -2.502 1 92.12 5 ALA B O 1
ATOM 1016 N N . SER B 1 6 ? 6.738 -1.355 -3.395 1 93.88 6 SER B N 1
ATOM 1017 C CA . SER B 1 6 ? 6.266 -2.264 -4.434 1 93.88 6 SER B CA 1
ATOM 1018 C C . SER B 1 6 ? 7.418 -2.738 -5.316 1 93.88 6 SER B C 1
ATOM 1020 O O . SER B 1 6 ? 7.5 -3.922 -5.652 1 93.88 6 SER B O 1
ATOM 1022 N N . LYS B 1 7 ? 8.273 -1.865 -5.652 1 94.38 7 LYS B N 1
ATOM 1023 C CA . LYS B 1 7 ? 9.43 -2.205 -6.473 1 94.38 7 LYS B CA 1
ATOM 1024 C C . LYS B 1 7 ? 10.375 -3.152 -5.734 1 94.38 7 LYS B C 1
ATOM 1026 O O . LYS B 1 7 ? 10.906 -4.09 -6.328 1 94.38 7 LYS B O 1
ATOM 1031 N N . ARG B 1 8 ? 10.562 -2.934 -4.527 1 94.81 8 ARG B N 1
ATOM 1032 C CA . ARG B 1 8 ? 11.43 -3.789 -3.725 1 94.81 8 ARG B CA 1
ATOM 1033 C C . ARG B 1 8 ? 10.867 -5.203 -3.627 1 94.81 8 ARG B C 1
ATOM 1035 O O . ARG B 1 8 ? 11.617 -6.18 -3.693 1 94.81 8 ARG B O 1
ATOM 1042 N N . VAL B 1 9 ? 9.57 -5.234 -3.467 1 96.31 9 VAL B N 1
ATOM 1043 C CA . VAL B 1 9 ? 8.906 -6.539 -3.414 1 96.31 9 VAL B CA 1
ATOM 1044 C C . VAL B 1 9 ? 9.102 -7.266 -4.742 1 96.31 9 VAL B C 1
ATOM 1046 O O . VAL B 1 9 ? 9.445 -8.445 -4.766 1 96.31 9 VAL B O 1
ATOM 1049 N N . GLU B 1 10 ? 8.891 -6.555 -5.777 1 96.75 10 GLU B N 1
ATOM 1050 C CA . GLU B 1 10 ? 9.047 -7.121 -7.113 1 96.75 10 GLU B CA 1
ATOM 1051 C C . GLU B 1 10 ? 10.461 -7.668 -7.312 1 96.75 10 GLU B C 1
ATOM 1053 O O . GLU B 1 10 ? 10.633 -8.797 -7.781 1 96.75 10 GLU B O 1
ATOM 1058 N N . GLU B 1 11 ? 11.375 -6.895 -6.934 1 96.38 11 GLU B N 1
ATOM 1059 C CA . GLU B 1 11 ? 12.773 -7.297 -7.082 1 96.38 11 GLU B CA 1
ATOM 1060 C C . GLU B 1 11 ? 13.094 -8.508 -6.207 1 96.38 11 GLU B C 1
ATOM 1062 O O . GLU B 1 11 ? 13.844 -9.398 -6.621 1 96.38 11 GLU B O 1
ATOM 1067 N N . ALA B 1 12 ? 12.539 -8.477 -5.074 1 96.25 12 ALA B N 1
ATOM 1068 C CA . ALA B 1 12 ? 12.758 -9.602 -4.164 1 96.25 12 ALA B CA 1
ATOM 1069 C C . ALA B 1 12 ? 12.211 -10.898 -4.758 1 96.25 12 ALA B C 1
ATOM 1071 O O . ALA B 1 12 ? 12.844 -11.953 -4.652 1 96.25 12 ALA B O 1
ATOM 1072 N N . LEU B 1 13 ? 11.086 -10.828 -5.367 1 97.25 13 LEU B N 1
ATOM 1073 C CA . LEU B 1 13 ? 10.492 -12.008 -5.98 1 97.25 13 LEU B CA 1
ATOM 1074 C C . LEU B 1 13 ? 11.312 -12.469 -7.18 1 97.25 13 LEU B C 1
ATOM 1076 O O . LEU B 1 13 ? 11.656 -13.648 -7.285 1 97.25 13 LEU B O 1
ATOM 1080 N N . ILE B 1 14 ? 11.719 -11.57 -7.988 1 97.19 14 ILE B N 1
ATOM 1081 C CA . ILE B 1 14 ? 12.422 -11.883 -9.227 1 97.19 14 ILE B CA 1
ATOM 1082 C C . ILE B 1 14 ? 13.789 -12.484 -8.898 1 97.19 14 ILE B C 1
ATOM 1084 O O . ILE B 1 14 ? 14.258 -13.391 -9.594 1 97.19 14 ILE B O 1
ATOM 1088 N N . SER B 1 15 ? 14.312 -12.039 -7.859 1 95.75 15 SER B N 1
ATOM 1089 C CA . SER B 1 15 ? 15.672 -12.469 -7.52 1 95.75 15 SER B CA 1
ATOM 1090 C C . SER B 1 15 ? 15.648 -13.734 -6.676 1 95.75 15 SER B C 1
ATOM 1092 O O . SER B 1 15 ? 16.703 -14.297 -6.359 1 95.75 15 SER B O 1
ATOM 1094 N N . SER B 1 16 ? 14.57 -14.219 -6.324 1 96.5 16 SER B N 1
ATOM 1095 C CA . SER B 1 16 ? 14.438 -15.391 -5.457 1 96.5 16 SER B CA 1
ATOM 1096 C C . SER B 1 16 ? 14.5 -16.688 -6.262 1 96.5 16 SER B C 1
ATOM 1098 O O . SER B 1 16 ? 13.602 -16.969 -7.062 1 96.5 16 SER B O 1
ATOM 1100 N N . PRO B 1 17 ? 15.477 -17.469 -6.016 1 96.94 17 PRO B N 1
ATOM 1101 C CA . PRO B 1 17 ? 15.531 -18.766 -6.707 1 96.94 17 PRO B CA 1
ATOM 1102 C C . PRO B 1 17 ? 14.344 -19.656 -6.383 1 96.94 17 PRO B C 1
ATOM 1104 O O . PRO B 1 17 ? 13.898 -20.438 -7.238 1 96.94 17 PRO B O 1
ATOM 1107 N N . VAL B 1 18 ? 13.852 -19.516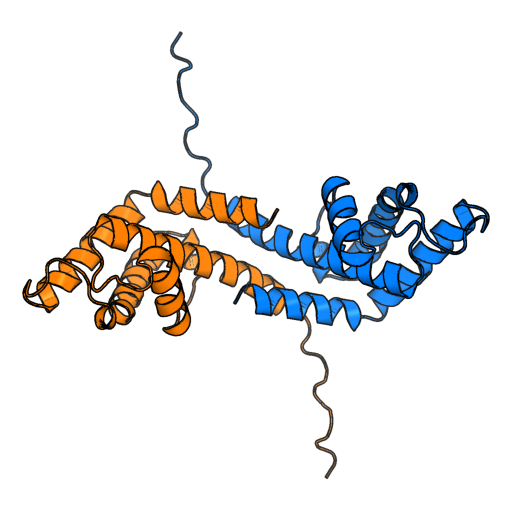 -5.156 1 97.06 18 VAL B N 1
ATOM 1108 C CA . VAL B 1 18 ? 12.695 -20.297 -4.738 1 97.06 18 VAL B CA 1
ATOM 1109 C C . VAL B 1 18 ? 11.469 -19.891 -5.559 1 97.06 18 VAL B C 1
ATOM 1111 O O . VAL B 1 18 ? 10.695 -20.75 -5.992 1 97.06 18 VAL B O 1
ATOM 1114 N N . PHE B 1 19 ? 11.344 -18.656 -5.781 1 98.19 19 PHE B N 1
ATOM 1115 C CA . PHE B 1 19 ? 10.242 -18.156 -6.594 1 98.19 19 PHE B CA 1
ATOM 1116 C C . PHE B 1 19 ? 10.352 -18.656 -8.031 1 98.19 19 PHE B C 1
ATOM 1118 O O . PHE B 1 19 ? 9.367 -19.125 -8.602 1 98.19 19 PHE B O 1
ATOM 1125 N N . ALA B 1 20 ? 11.484 -18.609 -8.562 1 98.19 20 ALA B N 1
ATOM 1126 C CA . ALA B 1 20 ? 11.719 -19.062 -9.93 1 98.19 20 ALA B CA 1
ATOM 1127 C C . ALA B 1 20 ? 11.422 -20.562 -10.07 1 98.19 20 ALA B C 1
ATOM 1129 O O . ALA B 1 20 ? 10.75 -20.969 -11.023 1 98.19 20 ALA B O 1
ATOM 1130 N N . ALA B 1 21 ? 11.898 -21.25 -9.117 1 98.56 21 ALA B N 1
ATOM 1131 C CA . ALA B 1 21 ? 11.703 -22.688 -9.156 1 98.56 21 ALA B CA 1
ATOM 1132 C C . ALA B 1 21 ? 10.227 -23.047 -9.062 1 98.56 21 ALA B C 1
ATOM 1134 O O . ALA B 1 21 ? 9.75 -23.953 -9.75 1 98.56 21 ALA B O 1
ATOM 1135 N N . ALA B 1 22 ? 9.516 -22.359 -8.195 1 98.62 22 ALA B N 1
ATOM 1136 C CA . ALA B 1 22 ? 8.078 -22.594 -8.055 1 98.62 22 ALA B CA 1
ATOM 1137 C C . ALA B 1 22 ? 7.348 -22.281 -9.359 1 98.62 22 ALA B C 1
ATOM 1139 O O . ALA B 1 22 ? 6.465 -23.031 -9.781 1 98.62 22 ALA B O 1
ATOM 1140 N N . CYS B 1 23 ? 7.738 -21.25 -9.977 1 98.81 23 CYS B N 1
ATOM 1141 C CA . CYS B 1 23 ? 7.109 -20.875 -11.242 1 98.81 23 CYS B CA 1
ATOM 1142 C C . CYS B 1 23 ? 7.359 -21.922 -12.312 1 98.81 23 CYS B C 1
ATOM 1144 O O . CYS B 1 23 ? 6.445 -22.297 -13.047 1 98.81 23 CYS B O 1
ATOM 1146 N N . GLU B 1 24 ? 8.555 -22.344 -12.375 1 98.75 24 GLU B N 1
ATOM 1147 C CA . GLU B 1 24 ? 8.906 -23.359 -13.375 1 98.75 24 GLU B CA 1
ATOM 1148 C C . GLU B 1 24 ? 8.141 -24.656 -13.133 1 98.75 24 GLU B C 1
ATOM 1150 O O . GLU B 1 24 ? 7.613 -25.25 -14.07 1 98.75 24 GLU B O 1
ATOM 1155 N N . SER B 1 25 ? 8.078 -25 -11.898 1 98.62 25 SER B N 1
ATOM 1156 C CA . SER B 1 25 ? 7.387 -26.234 -11.555 1 98.62 25 SER B CA 1
ATOM 1157 C C . SER B 1 25 ? 5.898 -26.156 -11.867 1 98.62 25 SER B C 1
ATOM 1159 O O . SER B 1 25 ? 5.336 -27.047 -12.5 1 98.62 25 SER B O 1
ATOM 1161 N N . VAL B 1 26 ? 5.246 -25.141 -11.477 1 98.75 26 VAL B N 1
ATOM 1162 C CA . VAL B 1 26 ? 3.811 -24.984 -11.688 1 98.75 26 VAL B CA 1
ATOM 1163 C C . VAL B 1 26 ? 3.516 -24.828 -13.18 1 98.75 26 VAL B C 1
ATOM 1165 O O . VAL B 1 26 ? 2.512 -25.344 -13.672 1 98.75 26 VAL B O 1
ATOM 1168 N N . TYR B 1 27 ? 4.395 -24.172 -13.859 1 98.56 27 TYR B N 1
ATOM 1169 C CA . TYR B 1 27 ? 4.273 -24.031 -15.305 1 98.56 27 TYR B CA 1
ATOM 1170 C C . TYR B 1 27 ? 4.266 -25.406 -15.977 1 98.56 27 TYR B C 1
ATOM 1172 O O . TYR B 1 27 ? 3.369 -25.703 -16.766 1 98.56 27 TYR B O 1
ATOM 1180 N N . GLU B 1 28 ? 5.199 -26.188 -15.617 1 98.25 28 GLU B N 1
ATOM 1181 C CA . GLU B 1 28 ? 5.305 -27.531 -16.188 1 98.25 28 GLU B CA 1
ATOM 1182 C C . GLU B 1 28 ? 4.09 -28.375 -15.828 1 98.25 28 GLU B C 1
ATOM 1184 O O . GLU B 1 28 ? 3.598 -29.141 -16.656 1 98.25 28 GLU B O 1
ATOM 1189 N N . ASP B 1 29 ? 3.658 -28.234 -14.594 1 98.25 29 ASP B N 1
ATOM 1190 C CA . ASP B 1 29 ? 2.467 -28.953 -14.164 1 98.25 29 ASP B CA 1
ATOM 1191 C C . ASP B 1 29 ? 1.258 -28.594 -15.016 1 98.25 29 ASP B C 1
ATOM 1193 O O . ASP B 1 29 ? 0.456 -29.453 -15.367 1 98.25 29 ASP B O 1
ATOM 1197 N N . CYS B 1 30 ? 1.126 -27.344 -15.32 1 98.06 30 CYS B N 1
ATOM 1198 C CA . CYS B 1 30 ? 0.004 -26.875 -16.125 1 98.06 30 CYS B CA 1
ATOM 1199 C C . CYS B 1 30 ? 0.056 -27.469 -17.531 1 98.06 30 CYS B C 1
ATOM 1201 O O . CYS B 1 30 ? -0.969 -27.891 -18.078 1 98.06 30 CYS B O 1
ATOM 1203 N N . LEU B 1 31 ? 1.227 -27.516 -18.078 1 97.81 31 LEU B N 1
ATOM 1204 C CA . LEU B 1 31 ? 1.386 -28.094 -19.406 1 97.81 31 LEU B CA 1
ATOM 1205 C C . LEU B 1 31 ? 1.096 -29.594 -19.391 1 97.81 31 LEU B C 1
ATOM 1207 O O . LEU B 1 31 ? 0.409 -30.094 -20.281 1 97.81 31 LEU B O 1
ATOM 1211 N N . ALA B 1 32 ? 1.61 -30.219 -18.375 1 97.44 32 ALA B N 1
ATOM 1212 C CA . ALA B 1 32 ? 1.417 -31.672 -18.25 1 97.44 32 ALA B CA 1
ATOM 1213 C C . ALA B 1 32 ? -0.062 -32 -18.094 1 97.44 32 ALA B C 1
ATOM 1215 O O . ALA B 1 32 ? -0.546 -33 -18.672 1 97.44 32 ALA B O 1
ATOM 1216 N N . GLU B 1 33 ? -0.765 -31.203 -17.312 1 96.5 33 GLU B N 1
ATOM 1217 C CA . GLU B 1 33 ? -2.186 -31.438 -17.062 1 96.5 33 GLU B CA 1
ATOM 1218 C C . GLU B 1 33 ? -2.992 -31.297 -18.359 1 96.5 33 GLU B C 1
ATOM 1220 O O . GLU B 1 33 ? -4.016 -31.969 -18.531 1 96.5 33 GLU B O 1
ATOM 1225 N N . ALA B 1 34 ? -2.461 -30.516 -19.266 1 94.69 34 ALA B N 1
ATOM 1226 C CA . ALA B 1 34 ? -3.115 -30.359 -20.562 1 94.69 34 ALA B CA 1
ATOM 1227 C C . ALA B 1 34 ? -2.508 -31.297 -21.594 1 94.69 34 ALA B C 1
ATOM 1229 O O . ALA B 1 34 ? -2.746 -31.141 -22.797 1 94.69 34 ALA B O 1
ATOM 1230 N N . GLN B 1 35 ? -1.725 -32.188 -21.062 1 94.25 35 GLN B N 1
ATOM 1231 C CA . GLN B 1 35 ? -1.051 -33.156 -21.922 1 94.25 35 GLN B CA 1
ATOM 1232 C C . GLN B 1 35 ? -0.23 -32.469 -23 1 94.25 35 GLN B C 1
ATOM 1234 O O . GLN B 1 35 ? -0.157 -32.969 -24.141 1 94.25 35 GLN B O 1
ATOM 1239 N N . HIS B 1 36 ? 0.312 -31.375 -22.656 1 92.19 36 HIS B N 1
ATOM 1240 C CA . HIS B 1 36 ? 1.147 -30.578 -23.547 1 92.19 36 HIS B CA 1
ATOM 1241 C C . HIS B 1 36 ? 0.405 -30.234 -24.828 1 92.19 36 HIS B C 1
ATOM 1243 O O . HIS B 1 36 ? 1.014 -30.141 -25.906 1 92.19 36 HIS B O 1
ATOM 1249 N N . ALA B 1 37 ? -0.886 -30.078 -24.734 1 92.06 37 ALA B N 1
ATOM 1250 C CA . ALA B 1 37 ? -1.731 -29.719 -25.875 1 92.06 37 ALA B CA 1
ATOM 1251 C C . ALA B 1 37 ? -1.479 -28.281 -26.312 1 92.06 37 ALA B C 1
ATOM 1253 O O . ALA B 1 37 ? -1.763 -27.922 -27.469 1 92.06 37 ALA B O 1
ATOM 1254 N N . PHE B 1 38 ? -0.923 -27.484 -25.453 1 91.19 38 PHE B N 1
ATOM 1255 C CA . PHE B 1 38 ? -0.637 -26.078 -25.703 1 91.19 38 PHE B CA 1
ATOM 1256 C C . PHE B 1 38 ? 0.813 -25.75 -25.375 1 91.19 38 PHE B C 1
ATOM 1258 O O . PHE B 1 38 ? 1.419 -26.391 -24.516 1 91.19 38 PHE B O 1
ATOM 1265 N N . ALA B 1 39 ? 1.346 -24.766 -25.969 1 90.31 39 ALA B N 1
ATOM 1266 C CA . ALA B 1 39 ? 2.738 -24.375 -25.766 1 90.31 39 ALA B CA 1
ATOM 1267 C C . ALA B 1 39 ? 2.895 -23.5 -24.531 1 90.31 39 ALA B C 1
ATOM 1269 O O . ALA B 1 39 ? 4.012 -23.234 -24.094 1 90.31 39 ALA B O 1
ATOM 1270 N N . GLY B 1 40 ? 1.651 -23.109 -23.906 1 96.31 40 GLY B N 1
ATOM 1271 C CA . GLY B 1 40 ? 1.681 -22.25 -22.75 1 96.31 40 GLY B CA 1
ATOM 1272 C C . GLY B 1 40 ? 0.494 -22.453 -21.812 1 96.31 40 GLY B C 1
ATOM 1273 O O . GLY B 1 40 ? -0.358 -23.297 -22.078 1 96.31 40 GLY B O 1
ATOM 1274 N N . VAL B 1 41 ? 0.496 -21.734 -20.766 1 97.62 41 VAL B N 1
ATOM 1275 C CA . VAL B 1 41 ? -0.573 -21.828 -19.781 1 97.62 41 VAL B CA 1
ATOM 1276 C C . VAL B 1 41 ? -1.769 -21 -20.234 1 97.62 41 VAL B C 1
ATOM 1278 O O . VAL B 1 41 ? -1.627 -19.797 -20.516 1 97.62 41 VAL B O 1
ATOM 1281 N N . ARG B 1 42 ? -2.855 -21.625 -20.266 1 96.12 42 ARG B N 1
ATOM 1282 C CA . ARG B 1 42 ? -4.066 -20.969 -20.734 1 96.12 42 ARG B CA 1
ATOM 1283 C C . ARG B 1 42 ? -4.75 -20.188 -19.609 1 96.12 42 ARG B C 1
ATOM 1285 O O . ARG B 1 42 ? -4.578 -20.516 -18.438 1 96.12 42 ARG B O 1
ATOM 1292 N N . PRO B 1 43 ? -5.594 -19.203 -20.016 1 95.19 43 PRO B N 1
ATOM 1293 C CA . PRO B 1 43 ? -6.238 -18.375 -19 1 95.19 43 PRO B CA 1
ATOM 1294 C C . PRO B 1 43 ? -7.082 -19.172 -18.016 1 95.19 43 PRO B C 1
ATOM 1296 O O . PRO B 1 43 ? -7.086 -18.891 -16.812 1 95.19 43 PRO B O 1
ATOM 1299 N N . TYR B 1 44 ? -7.723 -20.219 -18.438 1 94.81 44 TYR B N 1
ATOM 1300 C CA . TYR B 1 44 ? -8.625 -20.969 -17.562 1 94.81 44 TYR B CA 1
ATOM 1301 C C . TYR B 1 44 ? -7.852 -21.797 -16.547 1 94.81 44 TYR B C 1
ATOM 1303 O O . TYR B 1 44 ? -8.422 -22.25 -15.555 1 94.81 44 TYR B O 1
ATOM 1311 N N . GLN B 1 45 ? -6.566 -21.953 -16.766 1 97.62 45 GLN B N 1
ATOM 1312 C CA . GLN B 1 45 ? -5.727 -22.719 -15.844 1 97.62 45 GLN B CA 1
ATOM 1313 C C . GLN B 1 45 ? -5.184 -21.828 -14.727 1 97.62 45 GLN B C 1
ATOM 1315 O O . GLN B 1 45 ? -4.676 -22.344 -13.719 1 97.62 45 GLN B O 1
ATOM 1320 N N . LEU B 1 46 ? -5.266 -20.578 -14.891 1 97.88 46 LEU B N 1
ATOM 1321 C CA . LEU B 1 46 ? -4.488 -19.641 -14.078 1 97.88 46 LEU B CA 1
ATOM 1322 C C . LEU B 1 46 ? -4.996 -19.625 -12.641 1 97.88 46 LEU B C 1
ATOM 1324 O O . LEU B 1 46 ? -4.23 -19.375 -11.711 1 97.88 46 LEU B O 1
ATOM 1328 N N . GLY B 1 47 ? -6.258 -19.875 -12.438 1 98.31 47 GLY B N 1
ATOM 1329 C CA . GLY B 1 47 ? -6.762 -19.953 -11.078 1 98.31 47 GLY B CA 1
ATOM 1330 C C . GLY B 1 47 ? -6.102 -21.047 -10.266 1 98.31 47 GLY B C 1
ATOM 1331 O O . GLY B 1 47 ? -5.609 -20.797 -9.164 1 98.31 47 GLY B O 1
ATOM 1332 N N . ASP B 1 48 ? -6.066 -22.188 -10.859 1 98.25 48 ASP B N 1
ATOM 1333 C CA . ASP B 1 48 ? -5.441 -23.328 -10.195 1 98.25 48 ASP B CA 1
ATOM 1334 C C . ASP B 1 48 ? -3.932 -23.141 -10.078 1 98.25 48 ASP B C 1
ATOM 1336 O O . ASP B 1 48 ? -3.332 -23.5 -9.062 1 98.25 48 ASP B O 1
ATOM 1340 N N . ALA B 1 49 ? -3.363 -22.578 -11.102 1 98.75 49 ALA B N 1
ATOM 1341 C CA . ALA B 1 49 ? -1.931 -22.297 -11.07 1 98.75 49 ALA B CA 1
ATOM 1342 C C . ALA B 1 49 ? -1.578 -21.359 -9.922 1 98.75 49 ALA B C 1
ATOM 1344 O O . ALA B 1 49 ? -0.596 -21.578 -9.211 1 98.75 49 ALA B O 1
ATOM 1345 N N . ALA B 1 50 ? -2.385 -20.375 -9.727 1 98.81 50 ALA B N 1
ATOM 1346 C CA . ALA B 1 50 ? -2.164 -19.422 -8.656 1 98.81 50 ALA B CA 1
ATOM 1347 C C . ALA B 1 50 ? -2.268 -20.094 -7.285 1 98.81 50 ALA B C 1
ATOM 1349 O O . ALA B 1 50 ? -1.482 -19.797 -6.383 1 98.81 50 ALA B O 1
ATOM 1350 N N . ASP B 1 51 ? -3.188 -20.984 -7.156 1 98.75 51 ASP B N 1
ATOM 1351 C CA . ASP B 1 51 ? -3.334 -21.734 -5.914 1 98.75 51 ASP B CA 1
ATOM 1352 C C . ASP B 1 51 ? -2.086 -22.562 -5.621 1 98.75 51 ASP B C 1
ATOM 1354 O O . ASP B 1 51 ? -1.615 -22.609 -4.484 1 98.75 51 ASP B O 1
ATOM 1358 N N . ARG B 1 52 ? -1.593 -23.172 -6.617 1 98.75 52 ARG B N 1
ATOM 1359 C CA . ARG B 1 52 ? -0.401 -24 -6.465 1 98.75 52 ARG B CA 1
ATOM 1360 C C . ARG B 1 52 ? 0.818 -23.141 -6.129 1 98.75 52 ARG B C 1
ATOM 1362 O O . ARG B 1 52 ? 1.634 -23.531 -5.285 1 98.75 52 ARG B O 1
ATOM 1369 N N . LEU B 1 53 ? 0.898 -22.031 -6.828 1 98.88 53 LEU B N 1
ATOM 1370 C CA . LEU B 1 53 ? 1.981 -21.094 -6.516 1 98.88 53 LEU B CA 1
ATOM 1371 C C . LEU B 1 53 ? 1.903 -20.641 -5.062 1 98.88 53 LEU B C 1
ATOM 1373 O O . LEU B 1 53 ? 2.916 -20.625 -4.359 1 98.88 53 LEU B O 1
ATOM 1377 N N . HIS B 1 54 ? 0.751 -20.281 -4.625 1 98.81 54 HIS B N 1
ATOM 1378 C CA . HIS B 1 54 ? 0.579 -19.812 -3.254 1 98.81 54 HIS B CA 1
ATOM 1379 C C . HIS B 1 54 ? 1.009 -20.891 -2.252 1 98.81 54 HIS B C 1
ATOM 1381 O O . HIS B 1 54 ? 1.702 -20.578 -1.277 1 98.81 54 HIS B O 1
ATOM 1387 N N . ALA B 1 55 ? 0.585 -22.094 -2.488 1 98.62 55 ALA B N 1
ATOM 1388 C CA . ALA B 1 55 ? 0.946 -23.203 -1.597 1 98.62 55 ALA B CA 1
ATOM 1389 C C . ALA B 1 55 ? 2.461 -23.375 -1.521 1 98.62 55 ALA B C 1
ATOM 1391 O O . ALA B 1 55 ? 3.025 -23.484 -0.431 1 98.62 55 ALA B O 1
ATOM 1392 N N . ALA B 1 56 ? 3.072 -23.344 -2.686 1 98.44 56 ALA B N 1
ATOM 1393 C CA . ALA B 1 56 ? 4.52 -23.516 -2.744 1 98.44 56 ALA B CA 1
ATOM 1394 C C . ALA B 1 56 ? 5.246 -22.359 -2.076 1 98.44 56 ALA B C 1
ATOM 1396 O O . ALA B 1 56 ? 6.16 -22.562 -1.275 1 98.44 56 ALA B O 1
ATOM 1397 N N . LEU B 1 57 ? 4.777 -21.219 -2.359 1 98.38 57 LEU B N 1
ATOM 1398 C CA . LEU B 1 57 ? 5.477 -20.031 -1.902 1 98.38 57 LEU B CA 1
ATOM 1399 C C . LEU B 1 57 ? 5.203 -19.766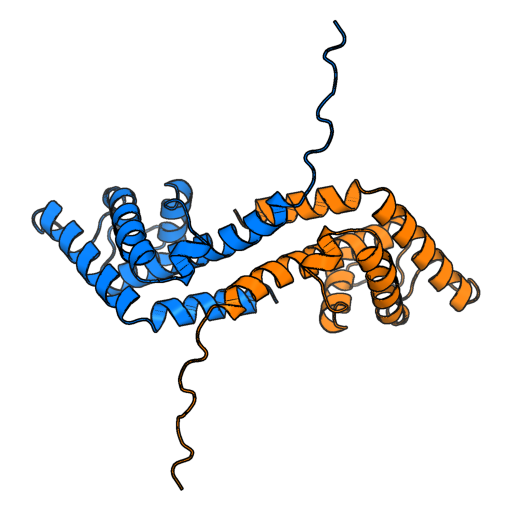 -0.425 1 98.38 57 LEU B C 1
ATOM 1401 O O . LEU B 1 57 ? 6.07 -19.266 0.294 1 98.38 57 LEU B O 1
ATOM 1405 N N . SER B 1 58 ? 4.016 -20.031 0.043 1 98.06 58 SER B N 1
ATOM 1406 C CA . SER B 1 58 ? 3.689 -19.844 1.453 1 98.06 58 SER B CA 1
ATOM 1407 C C . SER B 1 58 ? 4.555 -20.719 2.344 1 98.06 58 SER B C 1
ATOM 1409 O O . SER B 1 58 ? 4.852 -20.359 3.486 1 98.06 58 SER B O 1
ATOM 1411 N N . HIS B 1 59 ? 4.934 -21.75 1.808 1 96.56 59 HIS B N 1
ATOM 1412 C CA . HIS B 1 59 ? 5.785 -22.672 2.549 1 96.56 59 HIS B CA 1
ATOM 1413 C C . HIS B 1 59 ? 7.23 -22.188 2.57 1 96.56 59 HIS B C 1
ATOM 1415 O O . HIS B 1 59 ? 7.918 -22.328 3.586 1 96.56 59 HIS B O 1
ATOM 1421 N N . SER B 1 60 ? 7.668 -21.547 1.537 1 96.25 60 SER B N 1
ATOM 1422 C CA . SER B 1 60 ? 9.109 -21.391 1.348 1 96.25 60 SER B CA 1
ATOM 1423 C C . SER B 1 60 ? 9.523 -19.922 1.512 1 96.25 60 SER B C 1
ATOM 1425 O O . SER B 1 60 ? 10.695 -19.625 1.756 1 96.25 60 SER B O 1
ATOM 1427 N N . LEU B 1 61 ? 8.578 -18.984 1.284 1 96.06 61 LEU B N 1
ATOM 1428 C CA . LEU B 1 61 ? 8.922 -17.562 1.317 1 96.06 61 LEU B CA 1
ATOM 1429 C C . LEU B 1 61 ? 8.203 -16.859 2.461 1 96.06 61 LEU B C 1
ATOM 1431 O O . LEU B 1 61 ? 6.996 -16.625 2.387 1 96.06 61 LEU B O 1
ATOM 1435 N N . PRO B 1 62 ? 8.914 -16.5 3.486 1 95.44 62 PRO B N 1
ATOM 1436 C CA . PRO B 1 62 ? 8.289 -15.812 4.625 1 95.44 62 PRO B CA 1
ATOM 1437 C C . PRO B 1 62 ? 7.488 -14.578 4.207 1 95.44 62 PRO B C 1
ATOM 1439 O O . PRO B 1 62 ? 6.449 -14.289 4.801 1 95.44 62 PRO B O 1
ATOM 1442 N N . LEU B 1 63 ? 7.934 -13.867 3.156 1 95.69 63 LEU B N 1
ATOM 1443 C CA . LEU B 1 63 ? 7.25 -12.672 2.658 1 95.69 63 LEU B CA 1
ATOM 1444 C C . LEU B 1 63 ? 5.828 -13.008 2.221 1 95.69 63 LEU B C 1
ATOM 1446 O O . LEU B 1 63 ? 4.891 -12.266 2.529 1 95.69 63 LEU B O 1
ATOM 1450 N N . VAL B 1 64 ? 5.684 -14.086 1.533 1 97.62 64 VAL B N 1
ATOM 1451 C CA . VAL B 1 64 ? 4.371 -14.5 1.055 1 97.62 64 VAL B CA 1
ATOM 1452 C C . VAL B 1 64 ? 3.549 -15.055 2.215 1 97.62 64 VAL B C 1
ATOM 1454 O O . VAL B 1 64 ? 2.367 -14.734 2.357 1 97.62 64 VAL B O 1
ATOM 1457 N N . ARG B 1 65 ? 4.145 -15.82 3.066 1 97.25 65 ARG B N 1
ATOM 1458 C CA . ARG B 1 65 ? 3.461 -16.406 4.215 1 97.25 65 ARG B CA 1
ATOM 1459 C C . ARG B 1 65 ? 2.869 -15.32 5.113 1 97.25 65 ARG B C 1
ATOM 1461 O O . ARG B 1 65 ? 1.754 -15.469 5.617 1 97.25 65 ARG B O 1
ATOM 1468 N N . ARG B 1 66 ? 3.543 -14.289 5.254 1 96.5 66 ARG B N 1
ATOM 1469 C CA . ARG B 1 66 ? 3.152 -13.242 6.191 1 96.5 66 ARG B CA 1
ATOM 1470 C C . ARG B 1 66 ? 2.084 -12.336 5.586 1 96.5 66 ARG B C 1
ATOM 1472 O O . ARG B 1 66 ? 1.125 -11.961 6.266 1 96.5 66 ARG B O 1
ATOM 1479 N N . TRP B 1 67 ? 2.252 -12.055 4.344 1 96.69 67 TRP B N 1
ATOM 1480 C CA . TRP B 1 67 ? 1.453 -10.961 3.805 1 96.69 67 TRP B CA 1
ATOM 1481 C C . TRP B 1 67 ? 0.336 -11.492 2.912 1 96.69 67 TRP B C 1
ATOM 1483 O O . TRP B 1 67 ? -0.595 -10.758 2.572 1 96.69 67 TRP B O 1
ATOM 1493 N N . VAL B 1 68 ? 0.427 -12.766 2.607 1 97.56 68 VAL B N 1
ATOM 1494 C CA . VAL B 1 68 ? -0.587 -13.367 1.747 1 97.56 68 VAL B CA 1
ATOM 1495 C C . VAL B 1 68 ? -1.105 -14.656 2.381 1 97.56 68 VAL B C 1
ATOM 1497 O O . VAL B 1 68 ? -0.887 -15.75 1.852 1 97.56 68 VAL B O 1
ATOM 1500 N N . PRO B 1 69 ? -1.856 -14.523 3.395 1 96.81 69 PRO B N 1
ATOM 1501 C CA . PRO B 1 69 ? -2.283 -15.711 4.137 1 96.81 69 PRO B CA 1
ATOM 1502 C C . PRO B 1 69 ? -3.281 -16.562 3.361 1 96.81 69 PRO B C 1
ATOM 1504 O O . PRO B 1 69 ? -3.42 -17.766 3.633 1 96.81 69 PRO B O 1
ATOM 1507 N N . LEU B 1 70 ? -3.982 -15.945 2.434 1 97.56 70 LEU B N 1
ATOM 1508 C CA . LEU B 1 70 ? -4.938 -16.656 1.59 1 97.56 70 LEU B CA 1
ATOM 1509 C C . LEU B 1 70 ? -4.547 -16.547 0.119 1 97.56 70 LEU B C 1
ATOM 1511 O O . LEU B 1 70 ? -3.936 -15.562 -0.295 1 97.56 70 LEU B O 1
ATOM 1515 N N . PRO B 1 71 ? -4.902 -17.516 -0.629 1 98 71 PRO B N 1
ATOM 1516 C CA . PRO B 1 71 ? -4.59 -17.422 -2.057 1 98 71 PRO B CA 1
ATOM 1517 C C . PRO B 1 71 ? -5.281 -16.25 -2.738 1 98 71 PRO B C 1
ATOM 1519 O O . PRO B 1 71 ? -6.406 -15.898 -2.381 1 98 71 PRO B O 1
ATOM 1522 N N . PRO B 1 72 ? -4.609 -15.656 -3.705 1 97.62 72 PRO B N 1
ATOM 1523 C CA . PRO B 1 72 ? -5.254 -14.562 -4.43 1 97.62 72 PRO B CA 1
ATOM 1524 C C . PRO B 1 72 ? -6.555 -14.984 -5.105 1 97.62 72 PRO B C 1
ATOM 1526 O O . PRO B 1 72 ? -6.613 -16.047 -5.738 1 97.62 72 PRO B O 1
ATOM 1529 N N . PRO B 1 73 ? -7.551 -14.211 -4.949 1 96.75 73 PRO B N 1
ATOM 1530 C CA . PRO B 1 73 ? -8.836 -14.57 -5.566 1 96.75 73 PRO B CA 1
ATOM 1531 C C . PRO B 1 73 ? -8.805 -14.469 -7.09 1 96.75 73 PRO B C 1
ATOM 1533 O O . PRO B 1 73 ? -7.906 -13.836 -7.652 1 96.75 73 PRO B O 1
ATOM 1536 N N . ARG B 1 74 ? -9.773 -14.938 -7.758 1 96.69 74 ARG B N 1
ATOM 1537 C CA . ARG B 1 74 ? -9.852 -15.031 -9.211 1 96.69 74 ARG B CA 1
ATOM 1538 C C . ARG B 1 74 ? -9.797 -13.648 -9.852 1 96.69 74 ARG B C 1
ATOM 1540 O O . ARG B 1 74 ? -9.211 -13.484 -10.922 1 96.69 74 ARG B O 1
ATOM 1547 N N . GLN B 1 75 ? -10.422 -12.695 -9.227 1 95.75 75 GLN B N 1
ATOM 1548 C CA . GLN B 1 75 ? -10.43 -11.344 -9.773 1 95.75 75 GLN B CA 1
ATOM 1549 C C . GLN B 1 75 ? -9.016 -10.781 -9.883 1 95.75 75 GLN B C 1
ATOM 1551 O O . GLN B 1 75 ? -8.68 -10.109 -10.852 1 95.75 75 GLN B O 1
ATOM 1556 N N . GLU B 1 76 ? -8.211 -11.109 -8.828 1 96.69 76 GLU B N 1
ATOM 1557 C CA . GLU B 1 76 ? -6.828 -10.641 -8.836 1 96.69 76 GLU B CA 1
ATOM 1558 C C . GLU B 1 76 ? -5.992 -11.391 -9.867 1 96.69 76 GLU B C 1
ATOM 1560 O O . GLU B 1 76 ? -5.086 -10.812 -10.477 1 96.69 76 GLU B O 1
ATOM 1565 N N . VAL B 1 77 ? -6.297 -12.625 -10.055 1 97.25 77 VAL B N 1
ATOM 1566 C CA . VAL B 1 77 ? -5.625 -13.445 -11.062 1 97.25 77 VAL B CA 1
ATOM 1567 C C . VAL B 1 77 ? -5.898 -12.875 -12.453 1 97.25 77 VAL B C 1
ATOM 1569 O O . VAL B 1 77 ? -4.977 -12.695 -13.25 1 97.25 77 VAL B O 1
ATOM 1572 N N . ASP B 1 78 ? -7.129 -12.531 -12.711 1 94.38 78 ASP B N 1
ATOM 1573 C CA . ASP B 1 78 ? -7.52 -11.984 -14.008 1 94.38 78 ASP B CA 1
ATOM 1574 C C . ASP B 1 78 ? -6.852 -10.633 -14.25 1 94.38 78 ASP B C 1
ATOM 1576 O O . ASP B 1 78 ? -6.406 -10.344 -15.367 1 94.38 78 ASP B O 1
ATOM 1580 N N . LYS B 1 79 ? -6.762 -9.828 -13.242 1 94.5 79 LYS B N 1
ATOM 1581 C CA . LYS B 1 79 ? -6.109 -8.523 -13.359 1 94.5 79 LYS B CA 1
ATOM 1582 C C . LYS B 1 79 ? -4.633 -8.68 -13.711 1 94.5 79 LYS B C 1
ATOM 1584 O O . LYS B 1 79 ? -4.121 -7.965 -14.578 1 94.5 79 LYS B O 1
ATOM 1589 N N . ALA B 1 80 ? -4.02 -9.586 -12.984 1 96.31 80 ALA B N 1
ATOM 1590 C CA . ALA B 1 80 ? -2.6 -9.812 -13.242 1 96.31 80 ALA B CA 1
ATOM 1591 C C . ALA B 1 80 ? -2.375 -10.289 -14.672 1 96.31 80 ALA B C 1
ATOM 1593 O O . ALA B 1 80 ? -1.438 -9.844 -15.344 1 96.31 80 ALA B O 1
ATOM 1594 N N . PHE B 1 81 ? -3.236 -11.156 -15.117 1 96.19 81 PHE B N 1
ATOM 1595 C CA . PHE B 1 81 ? -3.133 -11.664 -16.484 1 96.19 81 PHE B CA 1
ATOM 1596 C C . PHE B 1 81 ? -3.275 -10.531 -17.484 1 96.19 81 PHE B C 1
ATOM 1598 O O . PHE B 1 81 ? -2.477 -10.414 -18.422 1 96.19 81 PHE B O 1
ATOM 1605 N N . CYS B 1 82 ? -4.242 -9.672 -17.328 1 94.5 82 CYS B N 1
ATOM 1606 C CA . CYS B 1 82 ? -4.496 -8.562 -18.234 1 94.5 82 CYS B CA 1
ATOM 1607 C C . CYS B 1 82 ? -3.314 -7.605 -18.281 1 94.5 82 CYS B C 1
ATOM 1609 O O . CYS B 1 82 ? -2.984 -7.055 -19.328 1 94.5 82 CYS B O 1
ATOM 1611 N N . ARG B 1 83 ? -2.672 -7.496 -17.188 1 93.75 83 ARG B N 1
ATOM 1612 C CA . ARG B 1 83 ? -1.558 -6.559 -17.094 1 93.75 83 ARG B CA 1
ATOM 1613 C C . ARG B 1 83 ? -0.332 -7.086 -17.844 1 93.75 83 ARG B C 1
ATOM 1615 O O . ARG B 1 83 ? 0.417 -6.312 -18.438 1 93.75 83 ARG B O 1
ATOM 1622 N N . VAL B 1 84 ? -0.187 -8.328 -17.812 1 94.5 84 VAL B N 1
ATOM 1623 C CA . VAL B 1 84 ? 1.035 -8.922 -18.344 1 94.5 84 VAL B CA 1
ATOM 1624 C C . VAL B 1 84 ? 0.819 -9.312 -19.812 1 94.5 84 VAL B C 1
ATOM 1626 O O . VAL B 1 84 ? 1.695 -9.109 -20.656 1 94.5 84 VAL B O 1
ATOM 1629 N N . ALA B 1 85 ? -0.213 -10.164 -20.141 1 88.25 85 ALA B N 1
ATOM 1630 C CA . ALA B 1 85 ? -0.419 -10.797 -21.438 1 88.25 85 ALA B CA 1
ATOM 1631 C C . ALA B 1 85 ? -1.028 -9.82 -22.438 1 88.25 85 ALA B C 1
ATOM 1633 O O . ALA B 1 85 ? -0.847 -9.969 -23.656 1 88.25 85 ALA B O 1
ATOM 1634 N N . GLY B 1 86 ? -1.535 -8.633 -22.047 1 77.31 86 GLY B N 1
ATOM 1635 C CA . GLY B 1 86 ? -2.221 -7.754 -22.984 1 77.31 86 GLY B CA 1
ATOM 1636 C C . GLY B 1 86 ? -3.49 -8.359 -23.562 1 77.31 86 GLY B C 1
ATOM 1637 O O . GLY B 1 86 ? -3.752 -9.547 -23.375 1 77.31 86 GLY B O 1
ATOM 1638 N N . ALA B 1 87 ? -4.258 -7.812 -24.281 1 71.5 87 ALA B N 1
ATOM 1639 C CA . ALA B 1 87 ? -5.59 -8.148 -24.781 1 71.5 87 ALA B CA 1
ATOM 1640 C C . ALA B 1 87 ? -5.523 -9.305 -25.781 1 71.5 87 ALA B C 1
ATOM 1642 O O . ALA B 1 87 ? -6.477 -10.086 -25.891 1 71.5 87 ALA B O 1
ATOM 1643 N N . SER B 1 88 ? -4.473 -9.625 -26.297 1 77.06 88 SER B N 1
ATOM 1644 C CA . SER B 1 88 ? -4.473 -10.578 -27.406 1 77.06 88 SER B CA 1
ATOM 1645 C C . SER B 1 88 ? -3.762 -11.867 -27.031 1 77.06 88 SER B C 1
ATOM 1647 O O . SER B 1 88 ? -3.697 -12.805 -27.828 1 77.06 88 SER B O 1
ATOM 1649 N N . ALA B 1 89 ? -3.373 -11.984 -25.828 1 80.94 89 ALA B N 1
ATOM 1650 C CA . ALA B 1 89 ? -2.596 -13.172 -25.484 1 80.94 89 ALA B CA 1
ATOM 1651 C C . ALA B 1 89 ? -3.51 -14.359 -25.188 1 80.94 89 ALA B C 1
ATOM 1653 O O . ALA B 1 89 ? -4.531 -14.211 -24.516 1 80.94 89 ALA B O 1
ATOM 1654 N N . ASP B 1 90 ? -3.207 -15.508 -25.797 1 88.81 90 ASP B N 1
ATOM 1655 C CA . ASP B 1 90 ? -4.027 -16.703 -25.594 1 88.81 90 ASP B CA 1
ATOM 1656 C C . ASP B 1 90 ? -3.395 -17.625 -24.578 1 88.81 90 ASP B C 1
ATOM 1658 O O . ASP B 1 90 ? -4.062 -18.531 -24.047 1 88.81 90 ASP B O 1
ATOM 1662 N N . ALA B 1 91 ? -2.146 -17.5 -24.344 1 93.94 91 ALA B N 1
ATOM 1663 C CA . ALA B 1 91 ? -1.426 -18.328 -23.391 1 93.94 91 ALA B CA 1
ATOM 1664 C C . ALA B 1 91 ? -0.175 -17.625 -22.875 1 93.94 91 ALA B C 1
ATOM 1666 O O . ALA B 1 91 ? 0.328 -16.703 -23.516 1 93.94 91 ALA B O 1
ATOM 1667 N N . LEU B 1 92 ? 0.332 -18.125 -21.766 1 96.81 92 LEU B N 1
ATOM 1668 C CA . LEU B 1 92 ? 1.563 -17.594 -21.188 1 96.81 92 LEU B CA 1
ATOM 1669 C C . LEU B 1 92 ? 2.705 -18.594 -21.328 1 96.81 92 LEU B C 1
ATOM 1671 O O . LEU B 1 92 ? 2.629 -19.703 -20.812 1 96.81 92 LEU B O 1
ATOM 1675 N N . HIS B 1 93 ? 3.688 -18.125 -22.031 1 96.31 93 HIS B N 1
ATOM 1676 C CA . HIS B 1 93 ? 4.918 -18.906 -21.969 1 96.31 93 HIS B CA 1
ATOM 1677 C C . HIS B 1 93 ? 5.68 -18.641 -20.672 1 96.31 93 HIS B C 1
ATOM 1679 O O . HIS B 1 93 ? 5.258 -17.812 -19.859 1 96.31 93 HIS B O 1
ATOM 1685 N N . LEU B 1 94 ? 6.727 -19.375 -20.484 1 97.44 94 LEU B N 1
ATOM 1686 C CA . LEU B 1 94 ? 7.375 -19.391 -19.188 1 97.44 94 LEU B CA 1
ATOM 1687 C C . LEU B 1 94 ? 7.789 -17.984 -18.766 1 97.44 94 LEU B C 1
ATOM 1689 O O . LEU B 1 94 ? 7.508 -17.562 -17.641 1 97.44 94 LE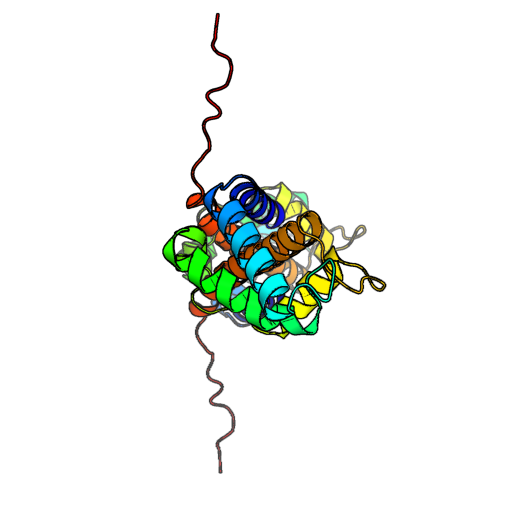U B O 1
ATOM 1693 N N . PRO B 1 95 ? 8.422 -17.141 -19.656 1 96.44 95 PRO B N 1
ATOM 1694 C CA . PRO B 1 95 ? 8.805 -15.805 -19.203 1 96.44 95 PRO B CA 1
ATOM 1695 C C . PRO B 1 95 ? 7.598 -14.953 -18.812 1 96.44 95 PRO B C 1
ATOM 1697 O O . PRO B 1 95 ? 7.652 -14.227 -17.812 1 96.44 95 PRO B O 1
ATOM 1700 N N . GLU B 1 96 ? 6.531 -15.117 -19.578 1 96.56 96 GLU B N 1
ATOM 1701 C CA . GLU B 1 96 ? 5.316 -14.375 -19.266 1 96.56 96 GLU B CA 1
ATOM 1702 C C . GLU B 1 96 ? 4.652 -14.914 -18 1 96.56 96 GLU B C 1
ATOM 1704 O O . GLU B 1 96 ? 4.047 -14.156 -17.234 1 96.56 96 GLU B O 1
ATOM 1709 N N . PHE B 1 97 ? 4.723 -16.219 -17.797 1 98 97 PHE B N 1
ATOM 1710 C CA . PHE B 1 97 ? 4.145 -16.828 -16.609 1 98 97 PHE B CA 1
ATOM 1711 C C . PHE B 1 97 ? 4.848 -16.344 -15.352 1 98 97 PHE B C 1
ATOM 1713 O O . PHE B 1 97 ? 4.199 -16.047 -14.344 1 98 97 PHE B O 1
ATOM 1720 N N . LYS B 1 98 ? 6.145 -16.203 -15.477 1 98.5 98 LYS B N 1
ATOM 1721 C CA . LYS B 1 98 ? 6.898 -15.664 -14.352 1 98.5 98 LYS B CA 1
ATOM 1722 C C . LYS B 1 98 ? 6.516 -14.211 -14.078 1 98.5 98 LYS B C 1
ATOM 1724 O O . LYS B 1 98 ? 6.375 -13.805 -12.93 1 98.5 98 LYS B O 1
ATOM 1729 N N . ALA B 1 99 ? 6.348 -13.469 -15.125 1 98.12 99 ALA B N 1
ATOM 1730 C CA . ALA B 1 99 ? 5.922 -12.078 -14.992 1 98.12 99 ALA B CA 1
ATOM 1731 C C . ALA B 1 99 ? 4.535 -11.984 -14.359 1 98.12 99 ALA B C 1
ATOM 1733 O O . ALA B 1 99 ? 4.293 -11.125 -13.508 1 98.12 99 ALA B O 1
ATOM 1734 N N . PHE B 1 100 ? 3.662 -12.883 -14.789 1 98 100 PHE B N 1
ATOM 1735 C CA . PHE B 1 100 ? 2.32 -12.984 -14.227 1 98 100 PHE B CA 1
ATOM 1736 C C . PHE B 1 100 ? 2.377 -13.281 -12.734 1 98 100 PHE B C 1
ATOM 1738 O O . PHE B 1 100 ? 1.7 -12.625 -11.938 1 98 100 PHE B O 1
ATOM 1745 N N . ALA B 1 101 ? 3.133 -14.258 -12.391 1 98.81 101 ALA B N 1
ATOM 1746 C CA . ALA B 1 101 ? 3.27 -14.633 -10.984 1 98.81 101 ALA B CA 1
ATOM 1747 C C . ALA B 1 101 ? 3.83 -13.477 -10.164 1 98.81 101 ALA B C 1
ATOM 1749 O O . ALA B 1 101 ? 3.338 -13.188 -9.07 1 98.81 101 ALA B O 1
ATOM 1750 N N . THR B 1 102 ? 4.824 -12.797 -10.711 1 98.69 102 THR B N 1
ATOM 1751 C CA . THR B 1 102 ? 5.422 -11.656 -10.031 1 98.69 102 THR B CA 1
ATOM 1752 C C . THR B 1 102 ? 4.387 -10.555 -9.797 1 98.69 102 THR B C 1
ATOM 1754 O O . THR B 1 102 ? 4.266 -10.039 -8.68 1 98.69 102 THR B O 1
ATOM 1757 N N . GLU B 1 103 ? 3.629 -10.258 -10.797 1 98.19 103 GLU B N 1
ATOM 1758 C CA . GLU B 1 103 ? 2.586 -9.242 -10.695 1 98.19 103 GLU B CA 1
ATOM 1759 C C . GLU B 1 103 ? 1.534 -9.633 -9.664 1 98.19 103 GLU B C 1
ATOM 1761 O O . GLU B 1 103 ? 1.124 -8.805 -8.844 1 98.19 103 GLU B O 1
ATOM 1766 N N . LEU B 1 104 ? 1.135 -10.836 -9.711 1 98.5 104 LEU B N 1
ATOM 1767 C CA . LEU B 1 104 ? 0.077 -11.336 -8.844 1 98.5 104 LEU B CA 1
ATOM 1768 C C . LEU B 1 104 ? 0.497 -11.266 -7.375 1 98.5 104 LEU B C 1
ATOM 1770 O O . LEU B 1 104 ? -0.238 -10.734 -6.539 1 98.5 104 LEU B O 1
ATOM 1774 N N . PHE B 1 105 ? 1.637 -11.703 -7.086 1 98.5 105 PHE B N 1
ATOM 1775 C CA . PHE B 1 105 ? 2.025 -11.812 -5.684 1 98.5 105 PHE B CA 1
ATOM 1776 C C . PHE B 1 105 ? 2.557 -10.477 -5.168 1 98.5 105 PHE B C 1
ATOM 1778 O O . PHE B 1 105 ? 2.41 -10.164 -3.984 1 98.5 105 PHE B O 1
ATOM 1785 N N . ARG B 1 106 ? 3.176 -9.695 -6.047 1 97.44 106 ARG B N 1
ATOM 1786 C CA . ARG B 1 106 ? 3.488 -8.328 -5.637 1 97.44 106 ARG B CA 1
ATOM 1787 C C . ARG B 1 106 ? 2.23 -7.582 -5.203 1 97.44 106 ARG B C 1
ATOM 1789 O O . ARG B 1 106 ? 2.199 -6.98 -4.129 1 97.44 106 ARG B O 1
ATOM 1796 N N . ALA B 1 107 ? 1.231 -7.699 -6.047 1 96.75 107 ALA B N 1
ATOM 1797 C CA . ALA B 1 107 ? -0.031 -7.027 -5.75 1 96.75 107 ALA B CA 1
ATOM 1798 C C . ALA B 1 107 ? -0.661 -7.586 -4.477 1 96.75 107 ALA B C 1
ATOM 1800 O O . ALA B 1 107 ? -1.202 -6.832 -3.662 1 96.75 107 ALA B O 1
ATOM 1801 N N . ALA B 1 108 ? -0.6 -8.867 -4.336 1 97.5 108 ALA B N 1
ATOM 1802 C CA . ALA B 1 108 ? -1.194 -9.508 -3.166 1 97.5 108 ALA B CA 1
ATOM 1803 C C . ALA B 1 108 ? -0.478 -9.086 -1.888 1 97.5 108 ALA B C 1
ATOM 1805 O O . ALA B 1 108 ? -1.118 -8.844 -0.862 1 97.5 108 ALA B O 1
ATOM 1806 N N . ILE B 1 109 ? 0.8 -9.023 -1.94 1 96.94 109 ILE B N 1
ATOM 1807 C CA . ILE B 1 109 ? 1.594 -8.617 -0.786 1 96.94 109 ILE B CA 1
ATOM 1808 C C . ILE B 1 109 ? 1.259 -7.172 -0.411 1 96.94 109 ILE B C 1
ATOM 1810 O O . ILE B 1 109 ? 1.008 -6.871 0.758 1 96.94 109 ILE B O 1
ATOM 1814 N N . MET B 1 110 ? 1.198 -6.344 -1.39 1 95.06 110 MET B N 1
ATOM 1815 C CA . MET B 1 110 ? 0.867 -4.945 -1.125 1 95.06 110 MET B CA 1
ATOM 1816 C C . MET B 1 110 ? -0.543 -4.82 -0.558 1 95.06 110 MET B C 1
ATOM 1818 O O . MET B 1 110 ? -0.795 -3.98 0.309 1 95.06 110 MET B O 1
ATOM 1822 N N . ALA B 1 111 ? -1.422 -5.633 -1.082 1 94.56 111 ALA B N 1
ATOM 1823 C CA . ALA B 1 111 ? -2.783 -5.645 -0.551 1 94.56 111 ALA B CA 1
ATOM 1824 C C . ALA B 1 111 ? -2.801 -6.102 0.904 1 94.56 111 ALA B C 1
ATOM 1826 O O . ALA B 1 111 ? -3.562 -5.578 1.719 1 94.56 111 ALA B O 1
ATOM 1827 N N . GLY B 1 112 ? -1.976 -7.09 1.151 1 95.56 112 GLY B N 1
ATOM 1828 C CA . GLY B 1 112 ? -1.854 -7.539 2.529 1 95.56 112 GLY B CA 1
ATOM 1829 C C . GLY B 1 112 ? -1.395 -6.449 3.477 1 95.56 112 GLY B C 1
ATOM 1830 O O . GLY B 1 112 ? -1.896 -6.34 4.598 1 95.56 112 GLY B O 1
ATOM 1831 N N . ALA B 1 113 ? -0.49 -5.711 3.049 1 94.5 113 ALA B N 1
ATOM 1832 C CA . ALA B 1 113 ? -0.018 -4.57 3.828 1 94.5 113 ALA B CA 1
ATO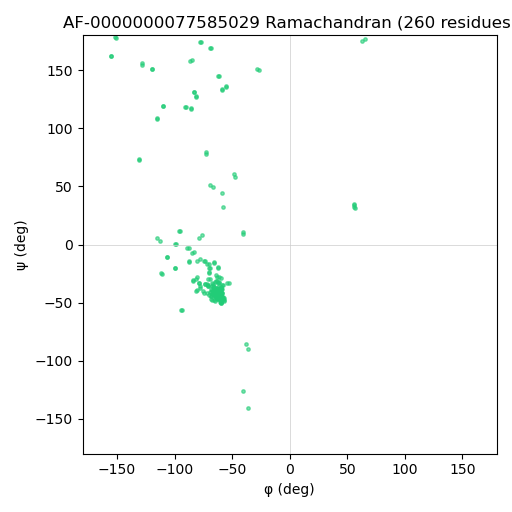M 1833 C C . ALA B 1 113 ? -1.152 -3.586 4.105 1 94.5 113 ALA B C 1
ATOM 1835 O O . ALA B 1 113 ? -1.307 -3.105 5.23 1 94.5 113 ALA B O 1
ATOM 1836 N N . GLY B 1 114 ? -1.897 -3.268 3.109 1 94.88 114 GLY B N 1
ATOM 1837 C CA . GLY B 1 114 ? -3.055 -2.406 3.287 1 94.88 114 GLY B CA 1
ATOM 1838 C C . GLY B 1 114 ? -4.078 -2.975 4.25 1 94.88 114 GLY B C 1
ATOM 1839 O O . GLY B 1 114 ? -4.648 -2.244 5.062 1 94.88 114 GLY B O 1
ATOM 1840 N N . ALA B 1 115 ? -4.258 -4.273 4.18 1 94.19 115 ALA B N 1
ATOM 1841 C CA . ALA B 1 115 ? -5.219 -4.926 5.062 1 94.19 115 ALA B CA 1
ATOM 1842 C C . ALA B 1 115 ? -4.77 -4.84 6.52 1 94.19 115 ALA B C 1
ATOM 1844 O O . ALA B 1 115 ? -5.602 -4.727 7.426 1 94.19 115 ALA B O 1
ATOM 1845 N N . ALA B 1 116 ? -3.516 -4.945 6.672 1 94 116 ALA B N 1
ATOM 1846 C CA . ALA B 1 116 ? -2.982 -4.816 8.023 1 94 116 ALA B CA 1
ATOM 1847 C C . ALA B 1 116 ? -3.322 -3.451 8.617 1 94 116 ALA B C 1
ATOM 1849 O O . ALA B 1 116 ? -3.631 -3.346 9.812 1 94 116 ALA B O 1
ATOM 1850 N N . VAL B 1 117 ? -3.314 -2.439 7.801 1 94.88 117 VAL B N 1
ATOM 1851 C CA . VAL B 1 117 ? -3.686 -1.093 8.227 1 94.88 117 VAL B CA 1
ATOM 1852 C C . VAL B 1 117 ? -5.176 -1.045 8.547 1 94.88 117 VAL B C 1
ATOM 1854 O O . VAL B 1 117 ? -5.57 -0.568 9.617 1 94.88 117 VAL B O 1
ATOM 1857 N N . ALA B 1 118 ? -5.957 -1.57 7.699 1 93.75 118 ALA B N 1
ATOM 1858 C CA . ALA B 1 118 ? -7.41 -1.489 7.805 1 93.75 118 ALA B CA 1
ATOM 1859 C C . ALA B 1 118 ? -7.91 -2.227 9.047 1 93.75 118 ALA B C 1
ATOM 1861 O O . ALA B 1 118 ? -8.922 -1.839 9.641 1 93.75 118 ALA B O 1
ATOM 1862 N N . ARG B 1 119 ? -7.219 -3.23 9.383 1 92.81 119 ARG B N 1
ATOM 1863 C CA . ARG B 1 119 ? -7.621 -4.035 10.531 1 92.81 119 ARG B CA 1
ATOM 1864 C C . ARG B 1 119 ? -7.523 -3.229 11.82 1 92.81 119 ARG B C 1
ATOM 1866 O O . ARG B 1 119 ? -8.148 -3.578 12.828 1 92.81 119 ARG B O 1
ATOM 1873 N N . ARG B 1 120 ? -6.855 -2.145 11.789 1 91.5 120 ARG B N 1
ATOM 1874 C CA . ARG B 1 120 ? -6.648 -1.34 12.992 1 91.5 120 ARG B CA 1
ATOM 1875 C C . ARG B 1 120 ? -7.625 -0.169 13.039 1 91.5 120 ARG B C 1
ATOM 1877 O O . ARG B 1 120 ? -7.555 0.669 13.938 1 91.5 120 ARG B O 1
ATOM 1884 N N . ILE B 1 121 ? -8.445 -0.058 12.078 1 92.56 121 ILE B N 1
ATOM 1885 C CA . ILE B 1 121 ? -9.477 0.97 12.039 1 92.56 121 ILE B CA 1
ATOM 1886 C C . ILE B 1 121 ? -10.758 0.443 12.688 1 92.56 121 ILE B C 1
ATOM 1888 O O . ILE B 1 121 ? -11.297 -0.585 12.266 1 92.56 121 ILE B O 1
ATOM 1892 N N . PRO B 1 122 ? -11.172 1.155 13.82 1 81 122 PRO B N 1
ATOM 1893 C CA . PRO B 1 122 ? -12.414 0.705 14.461 1 81 122 PRO B CA 1
ATOM 1894 C C . PRO B 1 122 ? -13.594 0.672 13.492 1 81 122 PRO B C 1
ATOM 1896 O O . PRO B 1 122 ? -13.695 1.524 12.609 1 81 122 PRO B O 1
ATOM 1899 N N . ILE B 1 123 ? -14.438 -0.343 13.461 1 73.06 123 ILE B N 1
ATOM 1900 C CA . ILE B 1 123 ? -15.633 -0.468 12.625 1 73.06 123 ILE B CA 1
ATOM 1901 C C . ILE B 1 123 ? -16.719 0.473 13.141 1 73.06 123 ILE B C 1
ATOM 1903 O O . ILE B 1 123 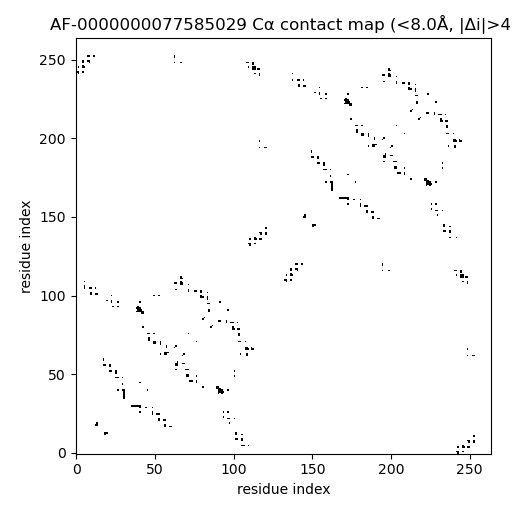? -17.062 0.453 14.32 1 73.06 123 ILE B O 1
ATOM 1907 N N . GLY B 1 124 ? -16.719 1.687 12.891 1 56.5 124 GLY B N 1
ATOM 1908 C CA . GLY B 1 124 ? -17.797 2.541 13.344 1 56.5 124 GLY B CA 1
ATOM 1909 C C . GLY B 1 124 ? -19.125 1.804 13.492 1 56.5 124 GLY B C 1
ATOM 1910 O O . GLY B 1 124 ? -19.281 0.705 12.961 1 56.5 124 GLY B O 1
ATOM 1911 N N . ASP B 1 125 ? -19.984 2.4 14.539 1 49.22 125 ASP B N 1
ATOM 1912 C CA . ASP B 1 125 ? -21.344 1.934 14.781 1 49.22 125 ASP B CA 1
ATOM 1913 C C . ASP B 1 125 ? -22.125 1.817 13.469 1 49.22 125 ASP B C 1
ATOM 1915 O O . ASP B 1 125 ? -22.484 2.828 12.867 1 49.22 125 ASP B O 1
ATOM 1919 N N . ARG B 1 126 ? -21.875 1.195 12.555 1 42.81 126 ARG B N 1
ATOM 1920 C CA . ARG B 1 126 ? -23.047 0.864 11.758 1 42.81 126 ARG B CA 1
ATOM 1921 C C . ARG B 1 126 ? -24.234 0.504 12.648 1 42.81 126 ARG B C 1
ATOM 1923 O O . ARG B 1 126 ? -24.625 -0.659 12.719 1 42.81 126 ARG B O 1
ATOM 1930 N N . ARG B 1 127 ? -24.234 0.669 13.977 1 38.22 127 ARG B N 1
ATOM 1931 C CA . ARG B 1 127 ? -25.578 0.53 14.539 1 38.22 127 ARG B CA 1
ATOM 1932 C C . ARG B 1 127 ? -26.547 1.535 13.922 1 38.22 127 ARG B C 1
ATOM 1934 O O . ARG B 1 127 ? -26.703 2.641 14.438 1 38.22 127 ARG B O 1
ATOM 1941 N N . CYS B 1 128 ? -26.516 1.968 12.773 1 32.19 128 CYS B N 1
ATOM 1942 C CA . CYS B 1 128 ? -27.75 2.676 12.492 1 32.19 128 CYS B CA 1
ATOM 1943 C C . CYS B 1 128 ? -28.953 1.935 13.078 1 32.19 128 CYS B C 1
ATOM 1945 O O . CYS B 1 128 ? -29.547 2.379 14.062 1 32.19 128 CYS B O 1
ATOM 1947 N N . TRP B 1 129 ? -30.094 1.62 12.023 1 30.11 129 TRP B N 1
ATOM 1948 C CA . TRP B 1 129 ? -31.547 1.558 11.914 1 30.11 129 TRP B CA 1
ATOM 1949 C C . TRP B 1 129 ? -32.094 0.257 12.5 1 30.11 129 TRP B C 1
ATOM 1951 O O . TRP B 1 129 ? -33.219 -0.136 12.227 1 30.11 129 TRP B O 1
ATOM 1961 N N . GLY B 1 130 ? -31.375 -0.562 13.094 1 29.58 130 GLY B N 1
ATOM 1962 C CA . GLY B 1 130 ? -32.438 -1.472 13.484 1 29.58 130 GLY B CA 1
ATOM 1963 C C . GLY B 1 130 ? -33.375 -0.884 14.531 1 29.58 130 GLY B C 1
ATOM 1964 O O . GLY B 1 130 ? -33.062 -0.931 15.727 1 29.58 130 GLY B O 1
ATOM 1965 N N . GLY B 1 131 ? -33.938 0.454 14.25 1 26.06 131 GLY B N 1
ATOM 1966 C CA . GLY B 1 131 ? -35.125 0.763 15.031 1 26.06 131 GLY B CA 1
ATOM 1967 C C . GLY B 1 131 ? -36 -0.439 15.25 1 26.06 131 GLY B C 1
ATOM 1968 O O . GLY B 1 131 ? -36.312 -0.801 16.391 1 26.06 131 GLY B O 1
ATOM 1969 N N . GLY B 1 132 ? -37.062 -0.654 14.188 1 21.66 132 GLY B N 1
ATOM 1970 C CA . GLY B 1 132 ? -38.344 -1.292 14.461 1 21.66 132 GLY B CA 1
ATOM 1971 C C . GLY B 1 132 ? -38.188 -2.752 14.852 1 21.66 132 GLY B C 1
ATOM 1972 O O . GLY B 1 132 ? -37.156 -3.373 14.609 1 21.66 132 GLY B O 1
#

Secondary structure (DSSP, 8-state):
-HHHHHHHHHHHHHT-HHHHHHHHHHHHHHHHHTTT-SSSB-GGGHHHHHHHHHHHHHHH-HHHHHH--SPPPHHHHHHHHHHHH-TT---B-HHHHHHHHHHHHHHHHHHHHHHHHHTTS--------TT-/-HHHHHHHHHHHHHT-HHHHHHHHHHHHHHHHHTTT-SSSB-GGGHHHHHHHHHHHHHHH-HHHHHH--SPPPHHHHHHHHHHHH-TT---B-HHHHHHHHHHHHHHHHHHHHHHHHHTTS-----------

Foldseek 3Di:
DLVVVLVVLLVVLVPDPLNLVLLVVLFVVQCVVVVVPDQFHFLVCQQVSQVSSLVSCLVPPVLSVQQPVDGDDSVLLVVLCCVQQPDPRGGDHSVSSSSSNSSSSSVSSSVSVVVVVVVPDDPPPPVDDPPD/DLVVVLVVLLVVLVPDPQNLVQLVVLFVVQCVVVVVPDQFHFLVCQQVSQVSSLVSCLVPPVLSVQQPVDGDDSVLLVVLCCVQQPDPRGGDHSVSSSSSNSSSSSVSSSVSVVVVVVVPDDPPPPVDDPPD

Nearest PDB structures (foldseek):
  3i7b-assembly1_A  TM=3.780E-01  e=2.998E+00  Toxoplasma gondii
  2ohy-assembly1_B  TM=2.187E-01  e=2.998E+00  Streptomyces globisporus
  3i7b-assembly1_A  TM=4.316E-01  e=2.197E+00  Toxoplasma gondii

Organism: Vanilla planifolia (NCBI:txid51239)

Radius of gyration: 23.05 Å; Cα contacts (8 Å, |Δi|>4): 283; chains: 2; bounding box: 80×72×48 Å

Solvent-accessible surface area (backbone atoms only — not comparable to full-atom values): 14572 Å² total; per-residue (Å²): 102,60,60,55,28,51,49,50,46,41,50,51,49,72,70,27,66,67,50,50,49,46,44,54,52,50,50,49,50,50,29,54,76,53,67,56,74,50,93,35,47,38,74,86,48,44,60,61,47,47,46,52,45,40,58,55,37,41,71,73,33,68,67,42,37,71,29,39,80,60,64,82,51,64,69,52,52,53,52,24,43,50,70,63,56,43,93,78,51,71,52,31,41,70,74,51,42,47,49,28,52,46,48,36,49,40,49,42,36,52,28,28,30,31,46,59,55,46,71,68,52,81,77,68,80,76,68,72,73,80,72,127,103,60,60,55,27,50,50,51,47,41,50,52,47,73,70,28,66,66,51,51,50,46,46,53,50,50,50,50,48,52,28,55,76,52,66,57,74,49,92,36,46,38,72,87,48,46,60,60,46,48,45,52,46,40,57,54,38,42,73,72,33,68,66,42,37,70,30,40,80,60,64,81,51,63,70,52,51,53,50,24,42,52,70,63,55,44,93,80,51,73,52,32,40,70,74,51,42,47,50,26,52,47,47,36,50,42,51,40,34,53,28,28,29,31,48,59,55,46,70,68,52,80,78,70,79,76,69,72,73,86,71,129

Sequence (264 aa):
MGIGASKRVEEALISSPVFAAACESVYEDCLAEAQHAFAGVRPYQLGDAADRLHAALSHSLPLVRRWVPLPPPRQEVDKAFCRVAGASADALHLPEFKAFATELFRAAIMAGAGAAVARRIPIGDRRCWGGGMGIGASKRVEEALISSPVFAAACESVYEDCLAEAQHAFAGVRPYQLGDAADRLHAALSHSLPLVRRWVPLPPPRQEVDKAFCRVAGASADALHLPEFKAFATELFRAAIMAGAGAAVARRIPIGDRRCWGGG

pLDDT: mean 90.43, std 16.63, range [21.66, 98.88]